Protein AF-A0A8H8IZJ9-F1 (afdb_monomer_lite)

Radius of gyration: 26.34 Å; chains: 1; bounding box: 71×65×74 Å

Structure (mmCIF, N/CA/C/O backbone):
data_AF-A0A8H8IZJ9-F1
#
_entry.id   AF-A0A8H8IZJ9-F1
#
loop_
_atom_site.group_PDB
_atom_site.id
_atom_site.type_symbol
_atom_site.label_atom_id
_atom_site.label_alt_id
_atom_site.label_comp_id
_atom_site.label_asym_id
_atom_site.label_entity_id
_atom_site.label_seq_id
_atom_site.pdbx_PDB_ins_code
_atom_site.Cartn_x
_atom_site.Cartn_y
_atom_site.Cartn_z
_atom_site.occupancy
_atom_site.B_iso_or_equiv
_atom_site.auth_seq_id
_atom_site.auth_comp_id
_atom_site.auth_asym_id
_atom_site.auth_atom_id
_atom_site.pdbx_PDB_model_num
ATOM 1 N N . MET A 1 1 ? 19.527 -8.276 -7.880 1.00 72.50 1 MET A N 1
ATOM 2 C CA . MET A 1 1 ? 18.115 -7.828 -7.942 1.00 72.50 1 MET A CA 1
ATOM 3 C C . MET A 1 1 ? 17.145 -9.011 -7.930 1.00 72.50 1 MET A C 1
ATOM 5 O O . MET A 1 1 ? 16.381 -9.103 -6.981 1.00 72.50 1 MET A O 1
ATOM 9 N N . ALA A 1 2 ? 17.203 -9.940 -8.892 1.00 81.25 2 ALA A N 1
ATOM 10 C CA . ALA A 1 2 ? 16.283 -11.088 -8.961 1.00 81.25 2 ALA A CA 1
ATOM 11 C C . ALA A 1 2 ? 16.236 -11.966 -7.696 1.00 81.25 2 ALA A C 1
ATOM 13 O O . ALA A 1 2 ? 15.151 -12.352 -7.278 1.00 81.25 2 ALA A O 1
ATOM 14 N N . SER A 1 3 ? 17.369 -12.184 -7.013 1.00 83.50 3 SER A N 1
ATOM 15 C CA . SER A 1 3 ? 17.385 -12.894 -5.717 1.00 83.50 3 SER A CA 1
ATOM 16 C C . SER A 1 3 ? 16.482 -12.218 -4.675 1.00 83.50 3 SER A C 1
ATOM 18 O O . SER A 1 3 ? 15.611 -12.865 -4.102 1.00 83.50 3 SER A O 1
ATOM 20 N N . ARG A 1 4 ? 16.591 -10.890 -4.517 1.00 84.56 4 ARG A N 1
ATOM 21 C CA . ARG A 1 4 ? 15.725 -10.111 -3.615 1.00 84.56 4 ARG A CA 1
ATOM 22 C C . ARG A 1 4 ? 14.259 -10.165 -4.042 1.00 84.56 4 ARG A C 1
ATOM 24 O O . ARG A 1 4 ? 13.390 -10.288 -3.190 1.00 84.56 4 ARG A O 1
ATOM 31 N N . ARG A 1 5 ? 13.981 -10.120 -5.353 1.00 87.38 5 ARG A N 1
ATOM 32 C CA . ARG A 1 5 ? 12.608 -10.238 -5.872 1.00 87.38 5 ARG A CA 1
ATOM 33 C C . ARG A 1 5 ? 11.989 -11.581 -5.502 1.00 87.38 5 ARG A C 1
ATOM 35 O O . ARG A 1 5 ? 10.865 -11.618 -5.016 1.00 87.38 5 ARG A O 1
ATOM 42 N N . ARG A 1 6 ? 12.732 -12.667 -5.726 1.00 88.38 6 ARG A N 1
ATOM 43 C CA . ARG A 1 6 ? 12.304 -14.023 -5.388 1.00 88.38 6 ARG A CA 1
ATOM 44 C C . ARG A 1 6 ? 12.086 -14.160 -3.886 1.00 88.38 6 ARG A C 1
ATOM 46 O O . ARG A 1 6 ? 11.007 -14.587 -3.503 1.00 88.38 6 ARG A O 1
ATOM 53 N N . ALA A 1 7 ? 13.055 -13.725 -3.080 1.00 88.56 7 ALA A N 1
ATOM 54 C CA . ALA A 1 7 ? 12.976 -13.767 -1.624 1.00 88.56 7 ALA A CA 1
ATOM 55 C C . ALA A 1 7 ? 11.739 -13.031 -1.086 1.00 88.56 7 ALA A C 1
ATOM 57 O O . ALA A 1 7 ? 11.040 -13.587 -0.249 1.00 88.56 7 ALA A O 1
ATOM 58 N N . ALA A 1 8 ? 11.421 -11.843 -1.616 1.00 88.38 8 ALA A N 1
ATOM 59 C CA . ALA A 1 8 ? 10.222 -11.097 -1.229 1.00 88.38 8 ALA A CA 1
ATOM 60 C C . ALA A 1 8 ? 8.930 -11.888 -1.515 1.00 88.38 8 ALA A C 1
ATOM 62 O O . ALA A 1 8 ? 8.097 -12.052 -0.633 1.00 88.38 8 ALA A O 1
ATOM 63 N N . ARG A 1 9 ? 8.791 -12.474 -2.714 1.00 90.06 9 ARG A N 1
ATOM 64 C CA . ARG A 1 9 ? 7.598 -13.267 -3.090 1.00 90.06 9 ARG A CA 1
ATOM 65 C C . ARG A 1 9 ? 7.456 -14.573 -2.305 1.00 90.06 9 ARG A C 1
ATOM 67 O O . ARG A 1 9 ? 6.352 -15.103 -2.173 1.00 90.06 9 ARG A O 1
ATOM 74 N N . THR A 1 10 ? 8.576 -15.121 -1.836 1.00 89.81 10 THR A N 1
ATOM 75 C CA . THR A 1 10 ? 8.634 -16.359 -1.049 1.00 89.81 10 THR A CA 1
ATOM 76 C C . THR A 1 10 ? 8.783 -16.100 0.444 1.00 89.81 10 THR A C 1
ATOM 78 O O . THR A 1 10 ? 9.078 -17.042 1.177 1.00 89.81 10 THR A O 1
ATOM 81 N N . ALA A 1 11 ? 8.622 -14.856 0.898 1.00 91.12 11 ALA A N 1
ATOM 82 C CA . ALA A 1 11 ? 8.705 -14.544 2.311 1.00 91.12 11 ALA A CA 1
ATOM 83 C C . ALA A 1 11 ? 7.669 -15.365 3.092 1.00 91.12 11 ALA A C 1
ATOM 85 O O . ALA A 1 11 ? 6.596 -15.723 2.581 1.00 91.12 11 ALA A O 1
ATOM 86 N N . GLN A 1 12 ? 8.048 -15.715 4.319 1.00 92.00 12 GLN A N 1
ATOM 87 C CA . GLN A 1 12 ? 7.178 -16.443 5.223 1.00 92.00 12 GLN A CA 1
ATOM 88 C C . GLN A 1 12 ? 5.995 -15.552 5.597 1.00 92.00 12 GLN A C 1
ATOM 90 O O . GLN A 1 12 ? 6.161 -14.374 5.904 1.00 92.00 12 GLN A O 1
ATOM 95 N N . MET A 1 13 ? 4.799 -16.127 5.543 1.00 92.75 13 MET A N 1
ATOM 96 C CA . MET A 1 13 ? 3.574 -15.455 5.957 1.00 92.75 13 MET A CA 1
ATOM 97 C C . MET A 1 13 ? 3.481 -15.517 7.486 1.00 92.75 13 MET A C 1
ATOM 99 O O . MET A 1 13 ? 3.752 -16.566 8.071 1.00 92.75 13 MET A O 1
ATOM 103 N N . GLY A 1 14 ? 3.174 -14.385 8.119 1.00 93.31 14 GLY A N 1
ATOM 104 C CA . GLY A 1 14 ? 2.978 -14.287 9.569 1.00 93.31 14 GLY A CA 1
ATOM 105 C C . GLY A 1 14 ? 1.501 -14.330 9.965 1.00 93.31 14 GLY A C 1
ATOM 106 O O . GLY A 1 14 ? 0.630 -14.405 9.103 1.00 93.31 14 GLY A O 1
ATOM 107 N N . ALA A 1 15 ? 1.213 -14.185 11.261 1.00 94.12 15 ALA A N 1
ATOM 108 C CA . ALA A 1 15 ? -0.150 -14.261 11.804 1.00 94.12 15 ALA A CA 1
ATOM 109 C C . ALA A 1 15 ? -1.147 -13.298 11.127 1.00 94.12 15 ALA A C 1
ATOM 111 O O . ALA A 1 15 ? -2.309 -13.640 10.921 1.00 94.12 15 ALA A O 1
ATOM 112 N N . PHE A 1 16 ? -0.699 -12.109 10.711 1.00 95.12 16 PHE A N 1
ATOM 113 C CA . PHE A 1 16 ? -1.562 -11.160 10.000 1.00 95.12 16 PHE A CA 1
ATOM 114 C C . PHE A 1 16 ? -2.040 -11.680 8.637 1.00 95.12 16 PHE A C 1
ATOM 116 O O . PHE A 1 16 ? -3.175 -11.430 8.240 1.00 95.12 16 PHE A O 1
ATOM 123 N N . ALA A 1 17 ? -1.214 -12.460 7.937 1.00 95.31 17 ALA A N 1
ATOM 124 C CA . ALA A 1 17 ? -1.627 -13.119 6.704 1.00 95.31 17 ALA A CA 1
ATOM 125 C C . ALA A 1 17 ? -2.717 -14.170 6.961 1.00 95.31 17 ALA A C 1
ATOM 127 O O . ALA A 1 17 ? -3.659 -14.269 6.175 1.00 95.31 17 ALA A O 1
ATOM 128 N N . ASP A 1 18 ? -2.623 -14.907 8.069 1.00 94.75 18 ASP A N 1
ATOM 129 C CA . ASP A 1 18 ? -3.635 -15.891 8.465 1.00 94.75 18 ASP A CA 1
ATOM 130 C C . ASP A 1 18 ? -4.970 -15.210 8.806 1.00 94.75 18 ASP A C 1
ATOM 132 O O . ASP A 1 18 ? -6.034 -15.671 8.377 1.00 94.75 18 ASP A O 1
ATOM 136 N N . LEU A 1 19 ? -4.927 -14.056 9.485 1.00 95.25 19 LEU A N 1
ATOM 137 C CA . LEU A 1 19 ? -6.113 -13.227 9.715 1.00 95.25 19 LEU A CA 1
ATOM 138 C C . LEU A 1 19 ? -6.743 -12.765 8.388 1.00 95.25 19 LEU A C 1
ATOM 140 O O . LEU A 1 19 ? -7.952 -12.911 8.198 1.00 95.25 19 LEU A O 1
ATOM 144 N N . LEU A 1 20 ? -5.939 -12.248 7.451 1.00 95.69 20 LEU A N 1
ATOM 145 C CA . LEU A 1 20 ? -6.425 -11.823 6.133 1.00 95.69 20 LEU A CA 1
ATOM 146 C C . LEU A 1 20 ? -7.050 -12.983 5.348 1.00 95.69 20 LEU A C 1
ATOM 148 O O . LEU A 1 20 ? -8.109 -12.809 4.746 1.00 95.69 20 LEU A O 1
ATOM 152 N N . ALA A 1 21 ? -6.446 -14.175 5.387 1.00 95.06 21 ALA A N 1
ATOM 153 C CA . ALA A 1 21 ? -7.022 -15.373 4.780 1.00 95.06 21 ALA A CA 1
ATOM 154 C C . ALA A 1 21 ? -8.397 -15.695 5.384 1.00 95.06 21 ALA A C 1
ATOM 156 O O . ALA A 1 21 ? -9.354 -15.936 4.648 1.00 95.06 21 ALA A O 1
ATOM 157 N N . SER A 1 22 ? -8.517 -15.647 6.715 1.00 94.44 22 SER A N 1
ATOM 158 C CA . SER A 1 22 ? -9.783 -15.871 7.421 1.00 94.44 22 SER A CA 1
ATOM 159 C C . SER A 1 22 ? -10.859 -14.864 6.997 1.00 94.44 22 SER A C 1
ATOM 161 O O . SER A 1 22 ? -11.977 -15.252 6.647 1.00 94.44 22 SER A O 1
ATOM 163 N N . PHE A 1 23 ? -10.521 -13.574 6.937 1.00 94.56 23 PHE A N 1
ATOM 164 C CA . PHE A 1 23 ? -11.439 -12.532 6.472 1.00 94.56 23 PHE A CA 1
ATOM 165 C C . PHE A 1 23 ? -11.840 -12.709 5.006 1.00 94.56 23 PHE A C 1
ATOM 167 O O . PHE A 1 23 ? -13.012 -12.530 4.671 1.00 94.56 23 PHE A O 1
ATOM 174 N N . ALA A 1 24 ? -10.908 -13.105 4.138 1.00 94.25 24 ALA A N 1
ATOM 175 C CA . ALA A 1 24 ? -11.199 -13.374 2.736 1.00 94.25 24 ALA A CA 1
ATOM 176 C C . ALA A 1 24 ? -12.159 -14.560 2.564 1.00 94.25 24 ALA A C 1
ATOM 178 O O . ALA A 1 24 ? -13.118 -14.456 1.802 1.00 94.25 24 ALA A O 1
ATOM 179 N N . VAL A 1 25 ? -11.949 -15.657 3.302 1.00 93.56 25 VAL A N 1
ATOM 180 C CA . VAL A 1 25 ? -12.839 -16.834 3.288 1.00 93.56 25 VAL A CA 1
ATOM 181 C C . VAL A 1 25 ? -14.245 -16.472 3.764 1.00 93.56 25 VAL A C 1
ATOM 183 O O . VAL A 1 25 ? -15.225 -16.937 3.186 1.00 93.56 25 VAL A O 1
ATOM 186 N N . ARG A 1 26 ? -14.354 -15.611 4.782 1.00 92.38 26 ARG A N 1
ATOM 187 C CA . ARG A 1 26 ? -15.639 -15.118 5.304 1.00 92.38 26 ARG A CA 1
ATOM 188 C C . ARG A 1 26 ? -16.293 -14.053 4.410 1.00 92.38 26 ARG A C 1
ATOM 190 O O . ARG A 1 26 ? -17.431 -13.680 4.663 1.00 92.38 26 ARG A O 1
ATOM 197 N N . GLY A 1 27 ? -15.610 -13.574 3.367 1.00 93.25 27 GLY A N 1
ATOM 198 C CA . GLY A 1 27 ? -16.121 -12.524 2.481 1.00 93.25 27 GLY A CA 1
ATOM 199 C C . GLY A 1 27 ? -16.130 -11.127 3.112 1.00 93.25 27 GLY A C 1
ATOM 200 O O . GLY A 1 27 ? -16.797 -10.235 2.599 1.00 93.25 27 GLY A O 1
ATOM 201 N N . ASN A 1 28 ? -15.368 -10.921 4.189 1.00 94.00 28 ASN A N 1
ATOM 202 C CA . ASN A 1 28 ? -15.343 -9.674 4.960 1.00 94.00 28 ASN A CA 1
ATOM 203 C C . ASN A 1 28 ? -14.417 -8.601 4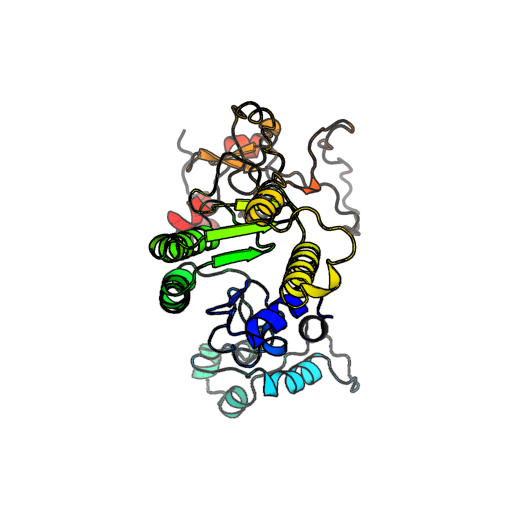.358 1.00 94.00 28 ASN A C 1
ATOM 205 O O . ASN A 1 28 ? -14.277 -7.520 4.922 1.00 94.00 28 ASN A O 1
ATOM 209 N N . ILE A 1 29 ? -13.768 -8.887 3.223 1.00 95.75 29 ILE A N 1
ATOM 210 C CA . ILE A 1 29 ? -12.856 -7.960 2.544 1.00 95.75 29 ILE A CA 1
ATOM 211 C C . ILE A 1 29 ? -13.520 -7.416 1.279 1.00 95.75 29 ILE A C 1
ATOM 213 O O . ILE A 1 29 ? -13.686 -8.114 0.272 1.00 95.75 29 ILE A O 1
ATOM 217 N N . THR A 1 30 ? -13.866 -6.132 1.320 1.00 95.75 30 THR A N 1
ATOM 218 C CA . THR A 1 30 ? -14.430 -5.389 0.183 1.00 95.75 30 THR A CA 1
ATOM 219 C C . THR A 1 30 ? -13.338 -4.854 -0.748 1.00 95.75 30 THR A C 1
ATOM 221 O O . THR A 1 30 ? -13.517 -4.824 -1.969 1.00 95.75 30 THR A O 1
ATOM 224 N N . GLY A 1 31 ? -12.178 -4.498 -0.194 1.00 95.44 31 GLY A N 1
ATOM 225 C CA . GLY A 1 31 ? -10.992 -4.041 -0.913 1.00 95.44 31 GLY A CA 1
ATOM 226 C C . GLY A 1 31 ? -9.746 -4.087 -0.033 1.00 95.44 31 GLY A C 1
ATOM 227 O O . GLY A 1 31 ? -9.847 -4.073 1.191 1.00 95.44 31 GLY A O 1
ATOM 228 N N . TYR A 1 32 ? -8.575 -4.151 -0.661 1.00 95.69 32 TYR A N 1
ATOM 229 C CA . TYR A 1 32 ? -7.290 -4.196 0.032 1.00 95.69 32 TYR A CA 1
ATOM 230 C C . TYR A 1 32 ? -6.301 -3.252 -0.649 1.00 95.69 32 TYR A C 1
ATOM 232 O O . TYR A 1 32 ? -6.001 -3.409 -1.831 1.00 95.69 32 TYR A O 1
ATOM 240 N N . LEU A 1 33 ? -5.803 -2.266 0.092 1.00 93.94 33 LEU A N 1
ATOM 241 C CA . LEU A 1 33 ? -4.825 -1.291 -0.384 1.00 93.94 33 LEU A CA 1
ATOM 242 C C . LEU A 1 33 ? -3.492 -1.546 0.316 1.00 93.94 33 LEU A C 1
ATOM 244 O O . LEU A 1 33 ? -3.439 -1.560 1.542 1.00 93.94 33 LEU A O 1
ATOM 248 N N . THR A 1 34 ? -2.416 -1.726 -0.446 1.00 92.81 34 THR A N 1
ATOM 249 C CA . THR A 1 34 ? -1.092 -2.025 0.108 1.00 92.81 34 THR A CA 1
ATOM 250 C C . THR A 1 34 ? 0.005 -1.192 -0.532 1.00 92.81 34 THR A C 1
ATOM 252 O O . THR A 1 34 ? 0.006 -0.939 -1.737 1.00 92.81 34 THR A O 1
ATOM 255 N N . SER A 1 35 ? 0.957 -0.755 0.287 1.00 90.38 35 SER A N 1
ATOM 256 C CA . SER A 1 35 ? 2.230 -0.175 -0.150 1.00 90.38 35 SER A CA 1
ATOM 257 C C . SER A 1 35 ? 3.314 -1.241 -0.343 1.00 90.38 35 SER A C 1
ATOM 259 O O . SER A 1 35 ? 4.359 -0.948 -0.932 1.00 90.38 35 SER A O 1
ATOM 261 N N . SER A 1 36 ? 3.071 -2.478 0.099 1.00 91.50 36 SER A N 1
ATOM 262 C CA . SER A 1 36 ? 3.964 -3.605 -0.139 1.00 91.50 36 SER A CA 1
ATOM 263 C C . SER A 1 36 ? 4.004 -3.955 -1.619 1.00 91.50 36 SER A C 1
ATOM 265 O O . SER A 1 36 ? 3.021 -3.851 -2.351 1.00 91.50 36 SER A O 1
ATOM 267 N N . ILE A 1 37 ? 5.183 -4.381 -2.056 1.00 93.25 37 ILE A N 1
ATOM 268 C CA . ILE A 1 37 ? 5.445 -4.761 -3.447 1.00 93.25 37 ILE A CA 1
ATOM 269 C C . ILE A 1 37 ? 5.620 -6.269 -3.601 1.00 93.25 37 ILE A C 1
ATOM 271 O O . ILE A 1 37 ? 5.729 -6.749 -4.723 1.00 93.25 37 ILE A O 1
ATOM 275 N N . ASP A 1 38 ? 5.716 -7.012 -2.497 1.00 93.31 38 ASP A N 1
ATOM 276 C CA . ASP A 1 38 ? 6.082 -8.431 -2.472 1.00 93.31 38 ASP A CA 1
ATOM 277 C C . ASP A 1 38 ? 5.048 -9.352 -3.141 1.00 93.31 38 ASP A C 1
ATOM 279 O O . ASP A 1 38 ? 5.424 -10.415 -3.642 1.00 93.31 38 ASP A O 1
ATOM 283 N N . GLY A 1 39 ? 3.788 -8.927 -3.240 1.00 92.81 39 GLY A N 1
ATOM 284 C CA . GLY A 1 39 ? 2.725 -9.678 -3.893 1.00 92.81 39 GLY A CA 1
ATOM 285 C C . GLY A 1 39 ? 2.150 -10.809 -3.036 1.00 92.81 39 GLY A C 1
ATOM 286 O O . GLY A 1 39 ? 1.483 -11.691 -3.594 1.00 92.81 39 GLY A O 1
ATOM 287 N N . LEU A 1 40 ? 2.438 -10.849 -1.730 1.00 94.25 40 LEU A N 1
ATOM 288 C CA . LEU A 1 40 ? 2.035 -11.942 -0.838 1.00 94.25 40 LEU A CA 1
ATOM 289 C C . LEU A 1 40 ? 0.517 -12.028 -0.670 1.00 94.25 40 LEU A C 1
ATOM 291 O O . LEU A 1 40 ? -0.035 -13.126 -0.639 1.00 94.25 40 LEU A O 1
ATOM 295 N N . GLU A 1 41 ? -0.171 -10.893 -0.657 1.00 94.00 41 GLU A N 1
ATOM 296 C CA . GLU A 1 41 ? -1.628 -10.790 -0.553 1.00 94.00 41 GLU A CA 1
ATOM 297 C C . GLU A 1 41 ? -2.368 -11.596 -1.631 1.00 94.00 41 GLU A C 1
ATOM 299 O O . GLU A 1 41 ? -3.403 -12.194 -1.364 1.00 94.00 41 GLU A O 1
ATOM 304 N N . SER A 1 42 ? -1.783 -11.733 -2.818 1.00 93.06 42 SER A N 1
ATOM 305 C CA . SER A 1 42 ? -2.320 -12.541 -3.924 1.00 93.06 42 SER A CA 1
ATOM 306 C C . SER A 1 42 ? -2.270 -14.047 -3.670 1.00 93.06 42 SER A C 1
ATOM 308 O O . SER A 1 42 ? -3.014 -14.809 -4.282 1.00 93.06 42 SER A O 1
ATOM 310 N N . ARG A 1 43 ? -1.335 -14.498 -2.825 1.00 92.19 43 ARG A N 1
ATOM 311 C CA . ARG A 1 43 ? -1.232 -15.903 -2.402 1.00 92.19 43 ARG A CA 1
ATOM 312 C C . ARG A 1 43 ? -2.252 -16.201 -1.309 1.00 92.19 43 ARG A C 1
ATOM 314 O O . ARG A 1 43 ? -2.805 -17.293 -1.283 1.00 92.19 43 ARG A O 1
ATOM 321 N N . ILE A 1 44 ? -2.473 -15.226 -0.429 1.00 93.44 44 ILE A N 1
ATOM 322 C CA . ILE A 1 44 ? -3.391 -15.307 0.711 1.00 93.44 44 ILE A CA 1
ATOM 323 C C . ILE A 1 44 ? -4.844 -15.225 0.225 1.00 93.44 44 ILE A C 1
ATOM 325 O O . ILE A 1 44 ? -5.702 -15.982 0.668 1.00 93.44 44 ILE A O 1
ATOM 329 N N . MET A 1 45 ? -5.116 -14.320 -0.717 1.00 94.38 45 MET A N 1
ATOM 330 C CA . MET A 1 45 ? -6.460 -13.952 -1.159 1.00 94.38 45 MET A CA 1
ATOM 331 C C . MET A 1 45 ? -6.573 -13.973 -2.694 1.00 94.38 45 MET A C 1
ATOM 333 O O . MET A 1 45 ? -6.907 -12.954 -3.302 1.00 94.38 45 MET A O 1
ATOM 337 N N . PRO A 1 46 ? -6.325 -15.119 -3.360 1.00 92.50 46 PRO A N 1
ATOM 338 C CA . PRO A 1 46 ? -6.283 -15.188 -4.826 1.00 92.50 46 PRO A CA 1
ATOM 339 C C . PRO A 1 46 ? -7.606 -14.778 -5.489 1.00 92.50 46 PRO A C 1
ATOM 341 O O . PRO A 1 46 ? -7.609 -14.215 -6.580 1.00 92.50 46 PRO A O 1
ATOM 344 N N . ASN A 1 47 ? -8.731 -15.000 -4.805 1.00 92.56 47 ASN A N 1
ATOM 345 C CA . ASN A 1 47 ? -10.067 -14.645 -5.291 1.00 92.56 47 ASN A CA 1
ATOM 346 C C . ASN A 1 47 ? -10.372 -13.138 -5.218 1.00 92.56 47 ASN A C 1
ATOM 348 O O . ASN A 1 47 ? -11.441 -12.724 -5.655 1.00 92.56 47 ASN A O 1
ATOM 352 N N . LEU A 1 48 ? -9.474 -12.338 -4.635 1.00 92.88 48 LEU A N 1
ATOM 353 C CA . LEU A 1 48 ? -9.632 -10.894 -4.459 1.00 92.88 48 LEU A CA 1
ATOM 354 C C . LEU A 1 48 ? -8.590 -10.099 -5.257 1.00 92.88 48 LEU A C 1
ATOM 356 O O . LEU A 1 48 ? -8.400 -8.918 -4.990 1.00 92.88 48 LEU A O 1
ATOM 360 N N . GLU A 1 49 ? -7.908 -10.711 -6.230 1.00 92.50 49 GLU A N 1
ATOM 361 C CA . GLU A 1 49 ? -6.852 -10.045 -7.011 1.00 92.50 49 GLU A CA 1
ATOM 362 C C . GLU A 1 49 ? -7.343 -8.767 -7.716 1.00 92.50 49 GLU A C 1
ATOM 364 O O . GLU A 1 49 ? -6.606 -7.789 -7.802 1.00 92.50 49 GLU A O 1
ATOM 369 N N . ASP A 1 50 ? -8.604 -8.729 -8.152 1.00 92.56 50 ASP A N 1
ATOM 370 C CA . ASP A 1 50 ? -9.263 -7.554 -8.743 1.00 92.56 50 ASP A CA 1
ATOM 371 C C . ASP A 1 50 ? -9.623 -6.460 -7.717 1.00 92.56 50 ASP A C 1
ATOM 373 O O . ASP A 1 50 ? -10.025 -5.350 -8.084 1.00 92.56 50 ASP A O 1
ATOM 377 N N . ARG A 1 51 ? -9.494 -6.771 -6.425 1.00 93.69 51 ARG A N 1
ATOM 378 C CA . ARG A 1 51 ? -9.772 -5.889 -5.282 1.00 93.69 51 ARG A CA 1
ATOM 379 C C . ARG A 1 51 ? -8.511 -5.512 -4.506 1.00 93.69 51 ARG A C 1
ATOM 381 O O . ARG A 1 51 ? -8.620 -4.797 -3.510 1.00 93.69 51 ARG A O 1
ATOM 388 N N . ILE A 1 52 ? -7.348 -5.986 -4.948 1.00 94.25 52 ILE A N 1
ATOM 389 C CA . ILE A 1 52 ? -6.049 -5.673 -4.363 1.00 94.25 52 ILE A CA 1
ATOM 390 C C . ILE A 1 52 ? -5.395 -4.541 -5.159 1.00 94.25 52 ILE A C 1
ATOM 392 O O . ILE A 1 52 ? -5.118 -4.657 -6.353 1.00 94.25 52 ILE A O 1
ATOM 396 N N . PHE A 1 53 ? -5.092 -3.452 -4.465 1.00 92.44 53 PHE A N 1
ATOM 397 C CA . PHE A 1 53 ? -4.493 -2.247 -5.016 1.00 92.44 53 PHE A CA 1
ATOM 398 C C . PHE A 1 53 ? -3.092 -2.064 -4.448 1.00 92.44 53 PHE A C 1
ATOM 400 O O . PHE A 1 53 ? -2.915 -1.836 -3.254 1.00 92.44 53 PHE A O 1
ATOM 407 N N . ARG A 1 54 ? -2.087 -2.173 -5.319 1.00 91.44 54 ARG A N 1
ATOM 408 C CA . ARG A 1 54 ? -0.669 -2.094 -4.951 1.00 91.44 54 ARG A CA 1
ATOM 409 C C . ARG A 1 54 ? -0.124 -0.731 -5.327 1.00 91.44 54 ARG A C 1
ATOM 411 O O . ARG A 1 54 ? 0.118 -0.455 -6.501 1.00 91.44 54 ARG A O 1
ATOM 418 N N . LEU A 1 55 ? 0.053 0.115 -4.323 1.00 87.75 55 LEU A N 1
ATOM 419 C CA . LEU A 1 55 ? 0.439 1.510 -4.485 1.00 87.75 55 LEU A CA 1
ATOM 420 C C . LEU A 1 55 ? 1.810 1.624 -5.149 1.00 87.75 55 LEU A C 1
ATOM 422 O O . LEU A 1 55 ? 1.947 2.274 -6.177 1.00 87.75 55 LEU A O 1
ATOM 426 N N . ASN A 1 56 ? 2.804 0.917 -4.615 1.00 88.88 56 ASN A N 1
ATOM 427 C CA . ASN A 1 56 ? 4.186 0.984 -5.094 1.00 88.88 56 ASN A CA 1
ATOM 428 C C . ASN A 1 56 ? 4.458 0.035 -6.275 1.00 88.88 56 ASN A C 1
ATOM 430 O O . ASN A 1 56 ? 5.610 -0.240 -6.614 1.00 88.88 56 ASN A O 1
ATOM 434 N N . GLY A 1 57 ? 3.403 -0.466 -6.921 1.00 90.88 57 GLY A N 1
ATOM 435 C CA . GLY A 1 57 ? 3.487 -1.425 -8.014 1.00 90.88 57 GLY A CA 1
ATOM 436 C C . GLY A 1 57 ? 3.606 -2.880 -7.556 1.00 90.88 57 GLY A C 1
ATOM 437 O O . GLY A 1 57 ? 3.405 -3.216 -6.395 1.00 90.88 57 GLY A O 1
ATOM 438 N N . ASP A 1 58 ? 3.901 -3.768 -8.501 1.00 92.25 58 ASP A N 1
ATOM 439 C CA . ASP A 1 58 ? 3.832 -5.217 -8.314 1.00 92.25 58 ASP A CA 1
ATOM 440 C C . ASP A 1 58 ? 5.163 -5.872 -8.687 1.00 92.25 58 ASP A C 1
ATOM 442 O O . ASP A 1 58 ? 5.535 -5.979 -9.861 1.00 92.25 58 ASP A O 1
ATOM 446 N N . ASN A 1 59 ? 5.894 -6.358 -7.683 1.00 92.44 59 ASN A N 1
ATOM 447 C CA . ASN A 1 59 ? 7.177 -7.010 -7.909 1.00 92.44 59 ASN A CA 1
ATOM 448 C C . ASN A 1 59 ? 7.043 -8.359 -8.634 1.00 92.44 59 ASN A C 1
ATOM 450 O O . ASN A 1 59 ? 8.041 -8.901 -9.107 1.00 92.44 59 ASN A O 1
ATOM 454 N N . ARG A 1 60 ? 5.840 -8.918 -8.775 1.00 92.56 60 ARG A N 1
ATOM 455 C CA . ARG A 1 60 ? 5.619 -10.114 -9.592 1.00 92.56 60 ARG A CA 1
ATOM 456 C C . ARG A 1 60 ? 5.640 -9.788 -11.082 1.00 92.56 60 ARG A C 1
ATOM 458 O O . ARG A 1 60 ? 5.951 -10.665 -11.872 1.00 92.56 60 ARG A O 1
ATOM 465 N N . LYS A 1 61 ? 5.397 -8.539 -11.480 1.00 93.88 61 LYS A N 1
ATOM 466 C CA . LYS A 1 61 ? 5.400 -8.118 -12.888 1.00 93.88 61 LYS A CA 1
ATOM 467 C C . LYS A 1 61 ? 6.755 -7.555 -13.317 1.00 93.88 61 LYS A C 1
ATOM 469 O O . LYS A 1 61 ? 7.550 -7.074 -12.497 1.00 93.88 61 LYS A O 1
ATOM 474 N N . LEU A 1 62 ? 7.021 -7.605 -14.621 1.00 92.50 62 LEU A N 1
ATOM 475 C CA . LEU A 1 62 ? 8.149 -6.913 -15.251 1.00 92.50 62 LEU A CA 1
ATOM 476 C C . LEU A 1 62 ? 7.641 -5.988 -16.354 1.00 92.50 62 LEU A C 1
ATOM 478 O O . LEU A 1 62 ? 6.871 -6.407 -17.204 1.00 92.50 62 LEU A O 1
ATOM 482 N N . LEU A 1 63 ? 8.114 -4.748 -16.395 1.00 91.56 63 LEU A N 1
ATOM 483 C CA . LEU A 1 63 ? 7.794 -3.787 -17.445 1.00 91.56 63 LEU A CA 1
ATOM 484 C C . LEU A 1 63 ? 8.907 -3.725 -18.484 1.00 91.56 63 LEU A C 1
ATOM 486 O O . LEU A 1 63 ? 10.094 -3.747 -18.155 1.00 91.56 63 LEU A O 1
ATOM 490 N N . CYS A 1 64 ? 8.513 -3.564 -19.743 1.00 90.25 64 CYS A N 1
ATOM 491 C CA . CYS A 1 64 ? 9.404 -3.129 -20.810 1.00 90.25 64 CYS A CA 1
ATOM 492 C C . CYS A 1 64 ? 9.315 -1.603 -20.941 1.00 90.25 64 CYS A C 1
ATOM 494 O O . CYS A 1 64 ? 8.230 -1.035 -20.869 1.00 90.25 64 CYS A O 1
ATOM 496 N N . GLY A 1 65 ? 10.440 -0.925 -21.177 1.00 84.00 65 GLY A N 1
ATOM 497 C CA . GLY A 1 65 ? 10.468 0.525 -21.407 1.00 84.00 65 GLY A CA 1
ATOM 498 C C . GLY A 1 65 ? 9.899 0.969 -22.761 1.00 84.00 65 GLY A C 1
ATOM 499 O O . GLY A 1 65 ? 9.905 2.160 -23.063 1.00 84.00 65 GLY A O 1
ATOM 500 N N . ARG A 1 66 ? 9.424 0.043 -23.604 1.00 84.88 66 ARG A N 1
ATOM 501 C CA . ARG A 1 66 ? 8.788 0.367 -24.883 1.00 84.88 66 ARG A CA 1
ATOM 502 C C . ARG A 1 66 ? 7.322 0.740 -24.672 1.00 84.88 66 ARG A C 1
ATOM 504 O O . ARG A 1 66 ? 6.552 -0.041 -24.118 1.00 84.88 66 ARG A O 1
ATOM 511 N N . ASN A 1 67 ? 6.924 1.889 -25.214 1.00 78.75 67 ASN A N 1
ATOM 512 C CA . ASN A 1 67 ? 5.537 2.354 -25.179 1.00 78.75 67 ASN A CA 1
ATOM 513 C C . ASN A 1 67 ? 4.568 1.268 -25.675 1.00 78.75 67 ASN A C 1
ATOM 515 O O . ASN A 1 67 ? 4.797 0.669 -26.730 1.00 78.75 67 ASN A O 1
ATOM 519 N N . ARG A 1 68 ? 3.468 1.073 -24.935 1.00 85.56 68 ARG A N 1
ATOM 520 C CA . ARG A 1 68 ? 2.398 0.086 -25.192 1.00 85.56 68 ARG A CA 1
ATOM 521 C C . ARG A 1 68 ? 2.791 -1.388 -25.034 1.00 85.56 68 ARG A C 1
ATOM 523 O O . ARG A 1 68 ? 1.974 -2.254 -25.332 1.00 85.56 68 ARG A O 1
ATOM 530 N N . CYS A 1 69 ? 4.009 -1.702 -24.595 1.00 89.00 69 CYS A N 1
ATOM 531 C CA . CYS A 1 69 ? 4.309 -3.063 -24.169 1.00 89.00 69 CYS A CA 1
ATOM 532 C C . CYS A 1 69 ? 3.637 -3.322 -22.818 1.00 89.00 69 CYS A C 1
ATOM 534 O O . CYS A 1 69 ? 3.823 -2.542 -21.889 1.00 89.00 69 CYS A O 1
ATOM 536 N N . LEU A 1 70 ? 2.886 -4.421 -22.717 1.00 89.94 70 LEU A N 1
ATOM 537 C CA . LEU A 1 70 ? 2.228 -4.825 -21.470 1.00 89.94 70 LEU A CA 1
ATOM 538 C C . LEU A 1 70 ? 3.225 -5.348 -20.424 1.00 89.94 70 LEU A C 1
ATOM 540 O O . LEU A 1 70 ? 2.924 -5.362 -19.237 1.00 89.94 70 LEU A O 1
ATOM 544 N N . GLY A 1 71 ? 4.436 -5.714 -20.852 1.00 91.56 71 GLY A N 1
ATOM 545 C CA . GLY A 1 71 ? 5.437 -6.318 -19.984 1.00 91.56 71 GLY A CA 1
ATOM 546 C C . GLY A 1 71 ? 5.252 -7.828 -19.864 1.00 91.56 71 GLY A C 1
ATOM 547 O O . GLY A 1 71 ? 4.767 -8.470 -20.791 1.00 91.56 71 GLY A O 1
ATOM 548 N N . ILE A 1 72 ? 5.709 -8.381 -18.745 1.00 93.62 72 ILE A N 1
ATOM 549 C CA . ILE A 1 72 ? 5.599 -9.790 -18.377 1.00 93.62 72 ILE A CA 1
ATOM 550 C C . ILE A 1 72 ? 4.708 -9.881 -17.140 1.00 93.62 72 ILE A C 1
ATOM 552 O O . ILE A 1 72 ? 4.981 -9.237 -16.119 1.00 93.62 72 ILE A O 1
ATOM 556 N N . GLU A 1 73 ? 3.662 -10.691 -17.246 1.00 93.81 73 GLU A N 1
ATOM 557 C CA . GLU A 1 73 ? 2.706 -10.945 -16.171 1.00 93.81 73 GLU A CA 1
ATOM 558 C C . GLU A 1 73 ? 3.294 -11.874 -15.086 1.00 93.81 73 GLU A C 1
ATOM 560 O O . GLU A 1 73 ? 4.306 -12.547 -15.317 1.00 93.81 73 GLU A O 1
ATOM 565 N N . PRO A 1 74 ? 2.679 -11.945 -13.886 1.00 91.12 74 PRO A N 1
ATOM 566 C CA . PRO A 1 74 ? 3.213 -12.696 -12.750 1.00 91.12 74 PRO A CA 1
ATOM 567 C C . PRO A 1 74 ? 3.569 -14.155 -13.057 1.00 91.12 74 PRO A C 1
ATOM 569 O O . PRO A 1 74 ? 4.611 -14.623 -12.595 1.00 91.12 74 PRO A O 1
ATOM 572 N N . GLY A 1 75 ? 2.746 -14.848 -13.855 1.00 88.31 75 GLY A N 1
ATOM 573 C CA . GLY A 1 75 ? 2.927 -16.266 -14.188 1.00 88.31 75 GLY A CA 1
ATOM 574 C C . GLY A 1 75 ? 4.232 -16.570 -14.929 1.00 88.31 75 GLY A C 1
ATOM 575 O O . GLY A 1 75 ? 4.881 -17.570 -14.636 1.00 88.31 75 GLY A O 1
ATOM 576 N N . ASP A 1 76 ? 4.670 -15.664 -15.805 1.00 88.88 76 ASP A N 1
ATOM 577 C CA . ASP A 1 76 ? 5.866 -15.856 -16.635 1.00 88.88 76 ASP A CA 1
ATOM 578 C C . ASP A 1 76 ? 7.128 -15.249 -16.006 1.00 88.88 76 ASP A C 1
ATOM 580 O O . ASP A 1 76 ? 8.251 -15.560 -16.406 1.00 88.88 76 ASP A O 1
ATOM 584 N N . SER A 1 77 ? 6.970 -14.390 -14.994 1.00 86.81 77 SER A N 1
ATOM 585 C CA . SER A 1 77 ? 8.070 -13.642 -14.373 1.00 86.81 77 SER A CA 1
ATOM 586 C C . SER A 1 77 ? 9.181 -14.526 -13.792 1.00 86.81 77 SER A C 1
ATOM 588 O O . SER A 1 77 ? 10.351 -14.148 -13.849 1.00 86.81 77 SER A O 1
ATOM 590 N N . THR A 1 78 ? 8.841 -15.723 -13.302 1.00 84.75 78 THR A N 1
ATOM 591 C CA . THR A 1 78 ? 9.789 -16.670 -12.695 1.00 84.75 78 THR A CA 1
ATOM 592 C C . THR A 1 78 ? 10.893 -17.086 -13.668 1.00 84.75 78 THR A C 1
ATOM 594 O O . THR A 1 78 ? 12.060 -17.112 -13.280 1.00 84.75 78 THR A O 1
ATOM 597 N N . LEU A 1 79 ? 10.557 -17.313 -14.945 1.00 85.69 79 LEU A N 1
ATOM 598 C CA . LEU A 1 79 ? 11.527 -17.664 -15.993 1.00 85.69 79 LEU A CA 1
ATOM 599 C C . LEU A 1 79 ? 12.557 -16.545 -16.206 1.00 85.69 79 LEU A C 1
ATOM 601 O O . LEU A 1 79 ? 13.746 -16.783 -16.416 1.00 85.69 79 LEU A O 1
ATOM 605 N N . TYR A 1 80 ? 12.102 -15.296 -16.120 1.00 85.81 80 TYR A N 1
ATOM 606 C CA . TYR A 1 80 ? 12.964 -14.127 -16.256 1.00 85.81 80 TYR A CA 1
ATOM 607 C C . TYR A 1 80 ? 13.814 -13.886 -15.008 1.00 85.81 80 TYR A C 1
ATOM 609 O O . TYR A 1 80 ? 14.945 -13.417 -15.132 1.00 85.81 80 TYR A O 1
ATOM 617 N N . ASP A 1 81 ? 13.317 -14.225 -13.818 1.00 85.00 81 ASP A N 1
ATOM 618 C CA . ASP A 1 81 ? 14.121 -14.161 -12.599 1.00 85.00 81 ASP A CA 1
ATOM 619 C C . ASP A 1 81 ? 15.251 -15.199 -12.615 1.00 85.00 81 ASP A C 1
ATOM 621 O O . ASP A 1 81 ? 16.358 -14.878 -12.191 1.00 85.00 81 ASP A O 1
ATOM 625 N N . GLU A 1 82 ? 15.030 -16.396 -13.167 1.00 83.88 82 GLU A N 1
ATOM 626 C CA . GLU A 1 82 ? 16.095 -17.385 -13.397 1.00 83.88 82 GLU A CA 1
ATOM 627 C C . GLU A 1 82 ? 17.151 -16.866 -14.380 1.00 83.88 82 GLU A C 1
ATOM 629 O O . GLU A 1 82 ? 18.351 -16.928 -14.098 1.00 83.88 82 GLU A O 1
ATOM 634 N N . ALA A 1 83 ? 16.719 -16.261 -15.490 1.00 82.69 83 ALA A N 1
ATOM 635 C CA . ALA A 1 83 ? 17.626 -15.632 -16.448 1.00 82.69 83 ALA A CA 1
ATOM 636 C C . ALA A 1 83 ? 18.432 -14.473 -15.825 1.00 82.69 83 ALA A C 1
ATOM 638 O O . ALA A 1 83 ? 19.613 -14.314 -16.124 1.00 82.69 83 ALA A O 1
ATOM 639 N N . LEU A 1 84 ? 17.818 -13.680 -14.939 1.00 78.62 84 LEU A N 1
ATOM 640 C CA . LEU A 1 84 ? 18.477 -12.592 -14.204 1.00 78.62 84 LEU A CA 1
ATOM 641 C C . LEU A 1 84 ? 19.422 -13.092 -13.103 1.00 78.62 84 LEU A C 1
ATOM 643 O O . LEU A 1 84 ? 20.352 -12.376 -12.732 1.00 78.62 84 LEU A O 1
ATOM 647 N N . LEU A 1 85 ? 19.156 -14.270 -12.532 1.00 80.00 85 LEU A N 1
ATOM 648 C CA . LEU A 1 85 ? 20.027 -14.907 -11.544 1.00 80.00 85 LEU A CA 1
ATOM 649 C C . LEU A 1 85 ? 21.267 -15.527 -12.188 1.00 80.00 85 LEU A C 1
ATOM 651 O O . LEU A 1 85 ? 22.275 -15.649 -11.501 1.00 80.00 85 LEU A O 1
ATOM 655 N N . GLY A 1 86 ? 21.203 -15.844 -13.484 1.00 66.50 86 GLY A N 1
ATOM 656 C CA . GLY A 1 86 ? 22.310 -16.391 -14.252 1.00 66.50 86 GLY A CA 1
ATOM 657 C C . GLY A 1 86 ? 22.676 -17.794 -13.778 1.00 66.50 86 GLY A C 1
ATOM 658 O O . GLY A 1 86 ? 23.389 -17.969 -12.793 1.00 66.50 86 GLY A O 1
ATOM 659 N N . ALA A 1 87 ? 22.256 -18.819 -14.521 1.00 52.91 87 ALA A N 1
ATOM 660 C CA . ALA A 1 87 ? 22.978 -20.084 -14.461 1.00 52.91 87 ALA A CA 1
ATOM 661 C C . ALA A 1 87 ? 24.461 -19.800 -14.795 1.00 52.91 87 ALA A C 1
ATOM 663 O O . ALA A 1 87 ? 24.734 -19.047 -15.736 1.00 52.91 87 ALA A O 1
ATOM 664 N N . PRO A 1 88 ? 25.424 -20.343 -14.031 1.00 48.03 88 PRO A N 1
ATOM 665 C CA . PRO A 1 88 ? 26.840 -20.056 -14.201 1.00 48.03 88 PRO A CA 1
ATOM 666 C C . PRO A 1 88 ? 27.373 -20.775 -15.444 1.00 48.03 88 PRO A C 1
ATOM 668 O O . PRO A 1 88 ? 28.056 -21.788 -15.351 1.00 48.03 88 PRO A O 1
ATOM 671 N N . THR A 1 89 ? 27.078 -20.266 -16.634 1.00 43.62 89 THR A N 1
ATOM 672 C CA . THR A 1 89 ? 27.797 -20.649 -17.851 1.00 43.62 89 THR A CA 1
ATOM 673 C C . THR A 1 89 ? 28.882 -19.616 -18.101 1.00 43.62 89 THR A C 1
ATOM 675 O O . THR A 1 89 ? 28.642 -18.575 -18.705 1.00 43.62 89 THR A O 1
ATOM 678 N N . THR A 1 90 ? 30.053 -19.898 -17.521 1.00 42.59 90 THR A N 1
ATOM 679 C CA . THR A 1 90 ? 31.372 -19.694 -18.141 1.00 42.59 90 THR A CA 1
ATOM 680 C C . THR A 1 90 ? 31.449 -18.539 -19.139 1.00 42.59 90 THR A C 1
ATOM 682 O O . THR A 1 90 ? 31.371 -18.749 -20.340 1.00 42.59 90 THR A O 1
ATOM 685 N N . VAL A 1 91 ? 31.604 -17.321 -18.623 1.00 44.22 91 VAL A N 1
ATOM 686 C CA . VAL A 1 91 ? 32.515 -16.254 -19.082 1.00 44.22 91 VAL A CA 1
ATOM 687 C C . VAL A 1 91 ? 32.125 -15.017 -18.274 1.00 44.22 91 VAL A C 1
ATOM 689 O O . VAL A 1 91 ? 31.136 -14.342 -18.556 1.00 44.22 91 VAL A O 1
ATOM 692 N N . GLN A 1 92 ? 32.903 -14.742 -17.225 1.00 43.47 92 GLN A N 1
ATOM 693 C CA . GLN A 1 92 ? 32.874 -13.472 -16.505 1.00 43.47 92 GLN A CA 1
ATOM 694 C C . GLN A 1 92 ? 33.312 -12.366 -17.469 1.00 43.47 92 GLN A C 1
ATOM 696 O O . GLN A 1 92 ? 34.488 -12.042 -17.591 1.00 43.47 92 GLN A O 1
ATOM 701 N N . THR A 1 93 ? 32.351 -11.793 -18.180 1.00 45.41 93 THR A N 1
ATOM 702 C CA . THR A 1 93 ? 32.478 -10.427 -18.675 1.00 45.41 93 THR A CA 1
ATOM 703 C C . THR A 1 93 ? 31.727 -9.551 -17.690 1.00 45.41 93 THR A C 1
ATOM 705 O O . THR A 1 93 ? 30.614 -9.861 -17.279 1.00 45.41 93 THR A O 1
ATOM 708 N N . THR A 1 94 ? 32.371 -8.475 -17.267 1.00 50.84 94 THR A N 1
ATOM 709 C CA . THR A 1 94 ? 31.974 -7.498 -16.242 1.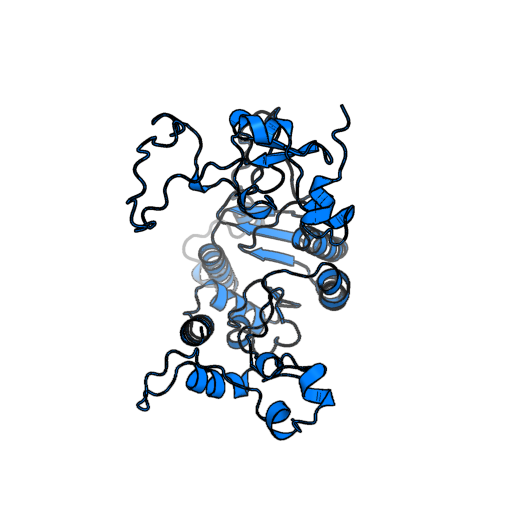00 50.84 94 THR A CA 1
ATOM 710 C C . THR A 1 94 ? 30.693 -6.705 -16.567 1.00 50.84 94 THR A C 1
ATOM 712 O O . THR A 1 94 ? 30.462 -5.627 -16.026 1.00 50.84 94 THR A O 1
ATOM 715 N N . GLY A 1 95 ? 29.835 -7.214 -17.454 1.00 55.44 95 GLY A N 1
ATOM 716 C CA . GLY A 1 95 ? 28.570 -6.601 -17.832 1.00 55.44 95 GLY A CA 1
ATOM 717 C C . GLY A 1 95 ? 27.430 -7.068 -16.934 1.00 55.44 95 GLY A C 1
ATOM 718 O O . GLY A 1 95 ? 27.170 -8.262 -16.814 1.00 55.44 95 GLY A O 1
ATOM 719 N N . HIS A 1 96 ? 26.705 -6.123 -16.338 1.00 61.59 96 HIS A N 1
ATOM 720 C CA . HIS A 1 96 ? 25.423 -6.390 -15.690 1.00 61.59 96 HIS A CA 1
ATOM 721 C C . HIS A 1 96 ? 24.512 -7.221 -16.616 1.00 61.59 96 HIS A C 1
ATOM 723 O O . HIS A 1 96 ? 24.146 -6.752 -17.699 1.00 61.59 96 HIS A O 1
ATOM 729 N N . LEU A 1 97 ? 24.128 -8.434 -16.189 1.00 71.31 97 LEU A N 1
ATOM 730 C CA . LEU A 1 97 ? 23.196 -9.287 -16.933 1.00 71.31 97 LEU A CA 1
ATOM 731 C C . LEU A 1 97 ? 21.856 -8.552 -17.079 1.00 71.31 97 LEU A C 1
ATOM 733 O O . LEU A 1 97 ? 21.094 -8.400 -16.125 1.00 71.31 97 LEU A O 1
ATOM 737 N N . SER A 1 98 ? 21.594 -8.051 -18.283 1.00 81.25 98 SER A N 1
ATOM 738 C CA . SER A 1 98 ? 20.346 -7.379 -18.631 1.00 81.25 98 SER A CA 1
ATOM 739 C C . SER A 1 98 ? 19.449 -8.364 -19.362 1.00 81.25 98 SER A C 1
ATOM 741 O O . SER A 1 98 ? 19.848 -8.937 -20.377 1.00 81.25 98 SER A O 1
ATOM 743 N N . VAL A 1 99 ? 18.229 -8.550 -18.866 1.00 86.44 99 VAL A N 1
ATOM 744 C CA . VAL A 1 99 ? 17.238 -9.407 -19.519 1.00 86.44 99 VAL A CA 1
ATOM 745 C C . VAL A 1 99 ? 16.300 -8.539 -20.344 1.00 86.44 99 VAL A C 1
ATOM 747 O O . VAL A 1 99 ? 15.796 -7.521 -19.879 1.00 86.44 99 VAL A O 1
ATOM 750 N N . TYR A 1 100 ? 16.109 -8.915 -21.605 1.00 88.94 100 TYR A N 1
ATOM 751 C CA . TYR A 1 100 ? 15.368 -8.123 -22.582 1.00 88.94 100 TYR A CA 1
ATOM 752 C C . TYR A 1 100 ? 13.980 -8.710 -22.820 1.00 88.94 100 TYR A C 1
ATOM 754 O O . TYR A 1 100 ? 13.808 -9.927 -22.848 1.00 88.94 100 TYR A O 1
ATOM 762 N N . CYS A 1 101 ? 13.006 -7.842 -23.080 1.00 90.44 101 CYS A N 1
ATOM 763 C CA . CYS A 1 101 ? 11.675 -8.245 -23.511 1.00 90.44 101 CYS A CA 1
ATOM 764 C C . CYS A 1 101 ? 11.771 -8.942 -24.873 1.00 90.44 101 CYS A C 1
ATOM 766 O O . CYS A 1 101 ? 12.106 -8.306 -25.878 1.00 90.44 101 CYS A O 1
ATOM 768 N N . HIS A 1 102 ? 11.470 -10.239 -24.907 1.00 89.56 102 HIS A N 1
ATOM 769 C CA . HIS A 1 102 ? 11.564 -11.054 -26.116 1.00 89.56 102 HIS A CA 1
ATOM 770 C C . HIS A 1 102 ? 10.658 -10.522 -27.240 1.00 89.56 102 HIS A C 1
ATOM 772 O O . HIS A 1 102 ? 11.112 -10.325 -28.369 1.00 89.56 102 HIS A O 1
ATOM 778 N N . ASP A 1 103 ? 9.410 -10.184 -26.920 1.00 89.88 103 ASP A N 1
ATOM 779 C CA . ASP A 1 103 ? 8.422 -9.713 -27.898 1.00 89.88 103 ASP A CA 1
ATOM 780 C C . ASP A 1 103 ? 8.807 -8.378 -28.525 1.00 89.88 103 ASP A C 1
ATOM 782 O O . ASP A 1 103 ? 8.670 -8.165 -29.732 1.00 89.88 103 ASP A O 1
ATOM 786 N N . CYS A 1 104 ? 9.317 -7.453 -27.712 1.00 89.31 104 CYS A N 1
ATOM 787 C CA . CYS A 1 104 ? 9.747 -6.161 -28.221 1.00 89.31 104 CYS A CA 1
ATOM 788 C C . CYS A 1 104 ? 11.066 -6.268 -28.981 1.00 89.31 104 CYS A C 1
ATOM 790 O O . CYS A 1 104 ? 11.228 -5.553 -29.970 1.00 89.31 104 CYS A O 1
ATOM 792 N N . ARG A 1 105 ? 11.978 -7.146 -28.544 1.00 87.94 105 ARG A N 1
ATOM 793 C CA . ARG A 1 105 ? 13.284 -7.367 -29.172 1.00 87.94 105 ARG A CA 1
ATOM 794 C C . ARG A 1 105 ? 13.166 -8.068 -30.522 1.00 87.94 105 ARG A C 1
ATOM 796 O O . ARG A 1 105 ? 13.821 -7.636 -31.462 1.00 87.94 105 ARG A O 1
ATOM 803 N N . SER A 1 106 ? 12.315 -9.085 -30.647 1.00 87.19 106 SER A N 1
ATOM 804 C CA . SER A 1 106 ? 12.070 -9.786 -31.919 1.00 87.19 106 SER A CA 1
ATOM 805 C C . SER A 1 106 ? 11.471 -8.859 -32.983 1.00 87.19 106 SER A C 1
ATOM 807 O O . SER A 1 106 ? 11.856 -8.911 -34.147 1.00 87.19 106 SER A O 1
ATOM 809 N N . LYS A 1 107 ? 10.597 -7.932 -32.572 1.00 85.19 107 LYS A N 1
ATOM 810 C CA . LYS A 1 107 ? 10.006 -6.896 -33.439 1.00 85.19 107 LYS A CA 1
ATOM 811 C C . LYS A 1 107 ? 10.916 -5.684 -33.654 1.00 85.19 107 LYS A C 1
ATOM 813 O O . LYS A 1 107 ? 10.521 -4.726 -34.326 1.00 85.19 107 LYS A O 1
ATOM 818 N N . TRP A 1 108 ? 12.087 -5.635 -33.023 1.00 76.25 108 TRP A N 1
ATOM 819 C CA . TRP A 1 108 ? 12.951 -4.465 -33.084 1.00 76.25 108 TRP A CA 1
ATOM 820 C C . TRP A 1 108 ? 13.844 -4.508 -34.322 1.00 76.25 108 TRP A C 1
ATOM 822 O O . TRP A 1 108 ? 14.922 -5.095 -34.338 1.00 76.25 108 TRP A O 1
ATOM 832 N N . ILE A 1 109 ? 13.391 -3.830 -35.375 1.00 75.25 109 ILE A N 1
ATOM 833 C CA . ILE A 1 109 ? 14.185 -3.616 -36.583 1.00 75.25 109 ILE A CA 1
ATOM 834 C C . ILE A 1 109 ? 15.107 -2.413 -36.343 1.00 75.25 109 ILE A C 1
ATOM 836 O O . ILE A 1 109 ? 14.647 -1.289 -36.103 1.00 75.25 109 ILE A O 1
ATOM 840 N N . LYS A 1 110 ? 16.424 -2.644 -36.415 1.00 67.50 110 LYS A N 1
ATOM 841 C CA . LYS A 1 110 ? 17.485 -1.632 -36.258 1.00 67.50 110 LYS A CA 1
ATOM 842 C C . LYS A 1 110 ? 17.566 -0.689 -37.470 1.00 67.50 110 LYS A C 1
ATOM 844 O O . LYS A 1 110 ? 18.585 -0.628 -38.151 1.00 67.50 110 LYS A O 1
ATOM 849 N N . THR A 1 111 ? 16.504 0.061 -37.747 1.00 66.81 111 THR A N 1
ATOM 850 C CA . THR A 1 111 ? 16.551 1.167 -38.713 1.00 66.81 111 THR A CA 1
ATOM 851 C C . THR A 1 111 ? 17.323 2.352 -38.125 1.00 66.81 111 THR A C 1
ATOM 853 O O . THR A 1 111 ? 17.394 2.534 -36.909 1.00 66.81 111 THR A O 1
ATOM 856 N N . ALA A 1 112 ? 17.907 3.197 -38.979 1.00 60.94 112 ALA A N 1
ATOM 857 C CA . ALA A 1 112 ? 18.618 4.396 -38.524 1.00 60.94 112 ALA A CA 1
ATOM 858 C C . ALA A 1 112 ? 17.718 5.338 -37.692 1.00 60.94 112 ALA A C 1
ATOM 860 O O . ALA A 1 112 ? 18.196 5.995 -36.771 1.00 60.94 112 ALA A O 1
ATOM 861 N N . ILE A 1 113 ? 16.408 5.356 -37.971 1.00 62.88 113 ILE A N 1
ATOM 862 C CA . ILE A 1 113 ? 15.406 6.138 -37.232 1.00 62.88 113 ILE A CA 1
ATOM 863 C C . ILE A 1 113 ? 15.114 5.514 -35.859 1.00 62.88 113 ILE A C 1
ATOM 865 O O . ILE A 1 113 ? 15.035 6.242 -34.869 1.00 62.88 113 ILE A O 1
ATOM 869 N N . SER A 1 114 ? 14.993 4.182 -35.761 1.00 60.16 114 SER A N 1
ATOM 870 C CA . SER A 1 114 ? 14.732 3.520 -34.474 1.00 60.16 114 SER A CA 1
ATOM 871 C C . SER A 1 114 ? 15.913 3.652 -33.511 1.00 60.16 114 SER A C 1
ATOM 873 O O . SER A 1 114 ? 15.686 3.940 -32.339 1.00 60.16 114 SER A O 1
ATOM 875 N N . LYS A 1 115 ? 17.156 3.573 -34.015 1.00 63.19 115 LYS A N 1
ATOM 876 C CA . LYS A 1 115 ? 18.378 3.816 -33.224 1.00 63.19 115 LYS A CA 1
ATOM 877 C C . LYS A 1 115 ? 18.452 5.229 -32.633 1.00 63.19 115 LYS A C 1
ATOM 879 O O . LYS A 1 115 ? 19.027 5.396 -31.566 1.00 63.19 115 LYS A O 1
ATOM 884 N N . ARG A 1 116 ? 17.890 6.241 -33.313 1.00 61.06 116 ARG A N 1
ATOM 885 C CA . ARG A 1 116 ? 17.877 7.636 -32.826 1.00 61.06 116 ARG A CA 1
ATOM 886 C C . ARG A 1 116 ? 16.817 7.890 -31.753 1.00 61.06 116 ARG A C 1
ATOM 888 O O . ARG A 1 116 ? 17.023 8.763 -30.923 1.00 61.06 116 ARG A O 1
ATOM 895 N N . ARG A 1 117 ? 15.686 7.172 -31.778 1.00 63.47 117 ARG A N 1
ATOM 896 C CA . ARG A 1 117 ? 14.579 7.385 -30.823 1.00 63.47 117 ARG A CA 1
ATOM 897 C C . ARG A 1 117 ? 14.662 6.510 -29.573 1.00 63.47 117 ARG A C 1
ATOM 899 O O . ARG A 1 117 ? 14.237 6.957 -28.516 1.00 63.47 117 ARG A O 1
ATOM 906 N N . TYR A 1 118 ? 15.177 5.284 -29.681 1.00 65.06 118 TYR A N 1
ATOM 907 C CA . TYR A 1 118 ? 15.177 4.325 -28.574 1.00 65.06 118 TYR A CA 1
ATOM 908 C C . TYR A 1 118 ? 16.448 3.470 -28.588 1.00 65.06 118 TYR A C 1
ATOM 910 O O . TYR A 1 118 ? 16.732 2.781 -29.569 1.00 65.06 118 TYR A O 1
ATOM 918 N N . GLY A 1 119 ? 17.206 3.492 -27.489 1.00 72.31 119 GLY A N 1
ATOM 919 C CA . GLY A 1 119 ? 18.338 2.583 -27.288 1.00 72.31 119 GLY A CA 1
ATOM 920 C C . GLY A 1 119 ? 17.895 1.209 -26.779 1.00 72.31 119 GLY A C 1
ATOM 921 O O . GLY A 1 119 ? 16.809 1.075 -26.213 1.00 72.31 119 GLY A O 1
ATOM 922 N N . ASP A 1 120 ? 18.761 0.199 -26.895 1.00 75.56 120 ASP A N 1
ATOM 923 C CA . ASP A 1 120 ? 18.541 -1.183 -26.423 1.00 75.56 120 ASP A CA 1
ATOM 924 C C . ASP A 1 120 ? 18.126 -1.231 -24.942 1.00 75.56 120 ASP A C 1
ATOM 926 O O . ASP A 1 120 ? 17.384 -2.120 -24.531 1.00 75.56 120 ASP A O 1
ATOM 930 N N . LYS A 1 121 ? 18.539 -0.232 -24.149 1.00 79.94 121 LYS A N 1
ATOM 931 C CA . LYS A 1 121 ? 18.147 -0.050 -22.741 1.00 79.94 121 LYS A CA 1
ATOM 932 C C . LYS A 1 121 ? 16.628 0.019 -22.539 1.00 79.94 121 LYS A C 1
ATOM 934 O O . LYS A 1 121 ? 16.133 -0.434 -21.517 1.00 79.94 121 LYS A O 1
ATOM 939 N N . THR A 1 122 ? 15.878 0.528 -23.517 1.00 82.25 122 THR A N 1
ATOM 940 C CA . THR A 1 122 ? 14.403 0.610 -23.456 1.00 82.25 122 THR A CA 1
ATOM 941 C C . THR A 1 122 ? 13.724 -0.754 -23.582 1.00 82.25 122 THR A C 1
ATOM 943 O O . THR A 1 122 ? 12.565 -0.907 -23.208 1.00 82.25 122 THR A O 1
ATOM 946 N N . LEU A 1 123 ? 14.441 -1.761 -24.084 1.00 84.19 123 LEU A N 1
ATOM 947 C CA . LEU A 1 123 ? 13.950 -3.130 -24.215 1.00 84.19 123 LEU A CA 1
ATOM 948 C C . LEU A 1 123 ? 14.263 -3.985 -22.983 1.00 84.19 123 LEU A C 1
ATOM 950 O O . LEU A 1 123 ? 13.786 -5.116 -22.907 1.00 84.19 123 LEU A O 1
ATOM 954 N N . VAL A 1 124 ? 15.063 -3.472 -22.045 1.00 87.38 124 VAL A N 1
ATOM 955 C CA . VAL A 1 124 ? 15.414 -4.169 -20.807 1.00 87.38 124 VAL A CA 1
ATOM 956 C C . VAL A 1 124 ? 14.176 -4.263 -19.920 1.00 87.38 124 VAL A C 1
ATOM 958 O O . VAL A 1 124 ? 13.450 -3.284 -19.735 1.00 87.38 124 VAL A O 1
ATOM 961 N N . LEU A 1 125 ? 13.926 -5.462 -19.403 1.00 88.44 125 LEU A N 1
ATOM 962 C CA . LEU A 1 125 ? 12.869 -5.717 -18.440 1.00 88.44 125 LEU A CA 1
ATOM 963 C C . LEU A 1 125 ? 13.290 -5.196 -17.069 1.00 88.44 125 LEU A C 1
ATOM 965 O O . LEU A 1 125 ? 14.402 -5.448 -16.604 1.00 88.44 125 LEU A O 1
ATOM 969 N N . ARG A 1 126 ? 12.376 -4.489 -16.413 1.00 88.50 126 ARG A N 1
ATOM 970 C CA . ARG A 1 126 ? 12.550 -3.965 -15.056 1.00 88.50 126 ARG A CA 1
ATOM 971 C C . ARG A 1 126 ? 11.362 -4.358 -14.180 1.00 88.50 126 ARG A C 1
ATOM 973 O O . ARG A 1 126 ? 10.281 -4.557 -14.722 1.00 88.50 126 ARG A O 1
ATOM 980 N N . PRO A 1 127 ? 11.518 -4.443 -12.852 1.00 89.69 127 PRO A N 1
ATOM 981 C CA . PRO A 1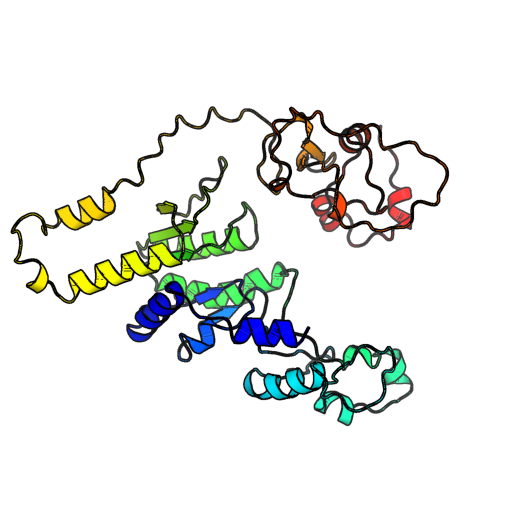 127 ? 10.389 -4.602 -11.937 1.00 89.69 127 PRO A CA 1
ATOM 982 C C . PRO A 1 127 ? 9.285 -3.583 -12.212 1.00 89.69 127 PRO A C 1
ATOM 984 O O . PRO A 1 127 ? 9.584 -2.411 -12.448 1.00 89.69 127 PRO A O 1
ATOM 987 N N . ALA A 1 128 ? 8.022 -4.004 -12.141 1.00 91.19 128 ALA A N 1
ATOM 988 C CA . ALA A 1 128 ? 6.878 -3.093 -12.193 1.00 91.19 128 ALA A CA 1
ATOM 989 C C . ALA A 1 128 ? 6.655 -2.384 -10.846 1.00 91.19 128 ALA A C 1
ATOM 991 O O . ALA A 1 128 ? 5.537 -2.329 -10.349 1.00 91.19 128 ALA A O 1
ATOM 992 N N . VAL A 1 129 ? 7.735 -1.890 -10.243 1.00 88.62 129 VAL A N 1
ATOM 993 C CA . VAL A 1 129 ? 7.761 -1.253 -8.925 1.00 88.62 129 VAL A CA 1
ATOM 994 C C . VAL A 1 129 ? 8.146 0.208 -9.104 1.00 88.62 129 VAL A C 1
ATOM 996 O O . VAL A 1 129 ? 9.042 0.524 -9.893 1.00 88.62 129 VAL A O 1
ATOM 999 N N . GLN A 1 130 ? 7.467 1.089 -8.381 1.00 81.94 130 GLN A N 1
ATOM 1000 C CA . GLN A 1 130 ? 7.707 2.526 -8.388 1.00 81.94 130 GLN A CA 1
ATOM 1001 C C . GLN A 1 130 ? 8.221 2.950 -7.012 1.00 81.94 130 GLN A C 1
ATOM 1003 O O . GLN A 1 130 ? 7.674 2.548 -5.990 1.00 81.94 130 GLN A O 1
ATOM 1008 N N . PHE A 1 131 ? 9.303 3.730 -6.996 1.00 67.94 131 PHE A N 1
ATOM 1009 C CA . PHE A 1 131 ? 9.876 4.277 -5.760 1.00 67.94 131 PHE A CA 1
ATOM 1010 C C . PHE A 1 131 ? 9.238 5.611 -5.370 1.00 67.94 131 PHE A C 1
ATOM 1012 O O . PHE A 1 131 ? 9.195 5.952 -4.192 1.00 67.94 131 PHE A O 1
ATOM 1019 N N . GLU A 1 132 ? 8.735 6.348 -6.359 1.00 69.06 132 GLU A N 1
ATOM 1020 C CA . GLU A 1 132 ? 8.043 7.616 -6.181 1.00 69.06 132 GLU A CA 1
ATOM 1021 C C . GLU A 1 132 ? 6.645 7.476 -6.766 1.00 69.06 132 GLU A C 1
ATOM 1023 O O . GLU A 1 132 ? 6.481 7.110 -7.932 1.00 69.06 132 GLU A O 1
ATOM 1028 N N . LEU A 1 133 ? 5.646 7.728 -5.929 1.00 65.50 133 LEU A N 1
ATOM 1029 C CA . LEU A 1 133 ? 4.249 7.729 -6.329 1.00 65.50 133 LEU A CA 1
ATOM 1030 C C . LEU A 1 133 ? 3.942 9.060 -7.010 1.00 65.50 133 LEU A C 1
ATOM 1032 O O . LEU A 1 133 ? 4.144 10.122 -6.418 1.00 65.50 133 LEU A O 1
ATOM 1036 N N . ASP A 1 134 ? 3.445 9.000 -8.242 1.00 64.75 134 ASP A N 1
ATOM 1037 C CA . ASP A 1 134 ? 2.909 10.182 -8.906 1.00 64.75 134 ASP A CA 1
ATOM 1038 C C . ASP A 1 134 ? 1.566 10.567 -8.267 1.00 64.75 134 ASP A C 1
ATOM 1040 O O . ASP A 1 134 ? 0.672 9.729 -8.102 1.00 64.75 134 ASP A O 1
ATOM 1044 N N . ALA A 1 135 ? 1.427 11.843 -7.909 1.00 61.44 135 ALA A N 1
ATOM 1045 C CA . ALA A 1 135 ? 0.219 12.393 -7.310 1.00 61.44 135 ALA A CA 1
ATOM 1046 C C . ALA A 1 135 ? -0.999 12.266 -8.240 1.00 61.44 135 ALA A C 1
ATOM 1048 O O . ALA A 1 135 ? -2.118 12.115 -7.749 1.00 61.44 135 ALA A O 1
ATOM 1049 N N . GLU A 1 136 ? -0.791 12.306 -9.561 1.00 60.19 136 GLU A N 1
ATOM 1050 C CA . GLU A 1 136 ? -1.868 12.180 -10.554 1.00 60.19 136 GLU A CA 1
ATOM 1051 C C . GLU A 1 136 ? -2.387 10.740 -10.663 1.00 60.19 136 GLU A C 1
ATOM 1053 O O . GLU A 1 136 ? -3.596 10.516 -10.621 1.00 60.19 136 GLU A O 1
ATOM 1058 N N . TYR A 1 137 ? -1.490 9.747 -10.696 1.00 65.62 137 TYR A N 1
ATOM 1059 C CA . TYR A 1 137 ? -1.865 8.324 -10.698 1.00 65.62 137 TYR A CA 1
ATOM 1060 C C . TYR A 1 137 ? -2.681 7.945 -9.447 1.00 65.62 137 TYR A C 1
ATOM 1062 O O . TYR A 1 137 ? -3.606 7.133 -9.506 1.00 65.62 137 TYR A O 1
ATOM 1070 N N . TRP A 1 138 ? -2.365 8.583 -8.317 1.00 66.31 138 TRP A N 1
ATOM 1071 C CA . TRP A 1 138 ? -3.025 8.373 -7.031 1.00 66.31 138 TRP A CA 1
ATOM 1072 C C . TRP A 1 138 ? -4.478 8.850 -6.982 1.00 66.31 138 TRP A C 1
ATOM 1074 O O . TRP A 1 138 ? -5.337 8.155 -6.435 1.00 66.31 138 TRP A O 1
ATOM 1084 N N . LYS A 1 139 ? -4.756 10.039 -7.527 1.00 64.31 139 LYS A N 1
ATOM 1085 C CA . LYS A 1 139 ? -6.044 10.715 -7.322 1.00 64.31 139 LYS A CA 1
ATOM 1086 C C . LYS A 1 139 ? -7.194 10.082 -8.090 1.00 64.31 139 LYS A C 1
ATOM 1088 O O . LYS A 1 139 ? -8.293 10.027 -7.548 1.00 64.31 139 LYS A O 1
ATOM 1093 N N . ASP A 1 140 ? -6.947 9.569 -9.292 1.00 74.38 140 ASP A N 1
ATOM 1094 C CA . ASP A 1 140 ? -8.047 9.186 -10.178 1.00 74.38 140 ASP A CA 1
ATOM 1095 C C . ASP A 1 140 ? -8.266 7.672 -10.220 1.00 74.38 140 ASP A C 1
ATOM 1097 O O . ASP A 1 140 ? -9.399 7.207 -10.085 1.00 74.38 140 ASP A O 1
ATOM 1101 N N . GLU A 1 141 ? -7.212 6.862 -10.350 1.00 82.50 141 GLU A N 1
ATOM 1102 C CA . GLU A 1 141 ? -7.389 5.415 -10.529 1.00 82.50 141 GLU A CA 1
ATOM 1103 C C . GLU A 1 141 ? -7.664 4.684 -9.210 1.00 82.50 141 GLU A C 1
ATOM 1105 O O . GLU A 1 141 ? -8.599 3.886 -9.125 1.00 82.50 141 GLU A O 1
ATOM 1110 N N . VAL A 1 142 ? -6.874 4.954 -8.166 1.00 83.69 142 VAL A N 1
ATOM 1111 C CA . VAL A 1 142 ? -7.058 4.293 -6.864 1.00 83.69 142 VAL A CA 1
ATOM 1112 C C . VAL A 1 142 ? -8.370 4.744 -6.235 1.00 83.69 142 VAL A C 1
ATOM 1114 O O . VAL A 1 142 ? -9.166 3.900 -5.826 1.00 83.69 142 VAL A O 1
ATOM 1117 N N . LYS A 1 143 ? -8.643 6.056 -6.222 1.00 85.25 143 LYS A N 1
ATOM 1118 C CA . LYS A 1 143 ? -9.875 6.607 -5.643 1.00 85.25 143 LYS A CA 1
ATOM 1119 C C . LYS A 1 143 ? -11.122 6.102 -6.366 1.00 85.25 143 LYS A C 1
ATOM 1121 O O . LYS A 1 143 ? -12.032 5.619 -5.701 1.00 85.25 143 LYS A O 1
ATOM 1126 N N . SER A 1 144 ? -11.156 6.121 -7.703 1.00 89.50 144 SER A N 1
ATOM 1127 C CA . SER A 1 144 ? -12.331 5.641 -8.457 1.00 89.50 144 SER A CA 1
ATOM 1128 C C . SER A 1 144 ? -12.649 4.165 -8.213 1.00 89.50 144 SER A C 1
ATOM 1130 O O . SER A 1 144 ? -13.809 3.766 -8.298 1.00 89.50 144 SER A O 1
ATOM 1132 N N . LYS A 1 145 ? -11.644 3.348 -7.877 1.00 91.56 145 LYS A N 1
ATOM 1133 C CA . LYS A 1 145 ? -11.836 1.925 -7.582 1.00 91.56 145 LYS A CA 1
ATOM 1134 C C . LYS A 1 145 ? -12.092 1.649 -6.099 1.00 91.56 145 LYS A C 1
ATOM 1136 O O . LYS A 1 145 ? -12.886 0.761 -5.786 1.00 91.56 145 LYS A O 1
ATOM 1141 N N . MET A 1 146 ? -11.442 2.368 -5.188 1.00 93.19 146 MET A N 1
ATOM 1142 C CA . MET A 1 146 ? -11.551 2.126 -3.745 1.00 93.19 146 MET A CA 1
ATOM 1143 C C . MET A 1 146 ? -12.748 2.822 -3.107 1.00 93.19 146 MET A C 1
ATOM 1145 O O . MET A 1 146 ? -13.358 2.243 -2.213 1.00 93.19 146 MET A O 1
ATOM 1149 N N . LEU A 1 147 ? -13.128 4.011 -3.578 1.00 94.25 147 LEU A N 1
ATOM 1150 C CA . LEU A 1 147 ? -14.217 4.778 -2.975 1.00 94.25 147 LEU A CA 1
ATOM 1151 C C . LEU A 1 147 ? -15.562 4.027 -3.013 1.00 94.25 147 LEU A C 1
ATOM 1153 O O . LEU A 1 147 ? -16.154 3.873 -1.948 1.00 94.25 147 LEU A O 1
ATOM 1157 N N . PRO A 1 148 ? -15.994 3.419 -4.141 1.00 95.31 148 PRO A N 1
ATOM 1158 C CA . PRO A 1 148 ? -17.234 2.634 -4.158 1.00 95.31 148 PRO A CA 1
ATOM 1159 C C . PRO A 1 148 ? -17.203 1.414 -3.228 1.00 95.31 148 PRO A C 1
ATOM 1161 O O . PRO A 1 148 ? -18.242 0.909 -2.821 1.00 95.31 148 PRO A O 1
ATOM 1164 N N . ARG A 1 149 ? -16.009 0.897 -2.908 1.00 94.94 149 ARG A N 1
ATOM 1165 C CA . ARG A 1 149 ? -15.846 -0.216 -1.961 1.00 94.94 149 ARG A CA 1
ATOM 1166 C C . ARG A 1 149 ? -15.932 0.278 -0.522 1.00 94.94 149 ARG A C 1
ATOM 1168 O O . ARG A 1 149 ? -16.558 -0.386 0.293 1.00 94.94 149 ARG A O 1
ATOM 1175 N N . ALA A 1 150 ? -15.337 1.433 -0.226 1.00 95.25 150 ALA A N 1
ATOM 1176 C CA . ALA A 1 150 ? -15.428 2.079 1.080 1.00 95.25 150 ALA A CA 1
ATOM 1177 C C . ALA A 1 150 ? -16.874 2.461 1.431 1.00 95.25 150 ALA A C 1
ATOM 1179 O O . ALA A 1 150 ? -17.293 2.248 2.560 1.00 95.25 150 ALA A O 1
ATOM 1180 N N . GLU A 1 151 ? -17.667 2.896 0.449 1.00 95.56 151 GLU A N 1
ATOM 1181 C CA . GLU A 1 151 ? -19.110 3.157 0.599 1.00 95.56 151 GLU A CA 1
ATOM 1182 C C . GLU A 1 151 ? -19.943 1.906 0.949 1.00 95.56 151 GLU A C 1
ATOM 1184 O O . GLU A 1 151 ? -21.114 2.020 1.296 1.00 95.56 151 GLU A O 1
ATOM 1189 N N . LEU A 1 152 ? -19.368 0.704 0.860 1.00 94.69 152 LEU A N 1
ATOM 1190 C CA . LEU A 1 152 ? -20.007 -0.556 1.261 1.00 94.69 152 LEU A CA 1
ATOM 1191 C C . LEU A 1 152 ? -19.397 -1.140 2.542 1.00 94.69 152 LEU A C 1
ATOM 1193 O O . LEU A 1 152 ? -19.829 -2.196 3.007 1.00 94.69 152 LEU A O 1
ATOM 1197 N N . SER A 1 153 ? -18.375 -0.489 3.094 1.00 96.56 153 SER A N 1
ATOM 1198 C CA . SER A 1 153 ? -17.613 -0.980 4.235 1.00 96.56 153 SER A CA 1
ATOM 1199 C C . SER A 1 153 ? -18.128 -0.391 5.543 1.00 96.56 153 SER A C 1
ATOM 1201 O O . SER A 1 153 ? -18.438 0.791 5.637 1.00 96.56 153 SER A O 1
ATOM 1203 N N . GLN A 1 154 ? -18.141 -1.220 6.585 1.00 96.19 154 GLN A N 1
ATOM 1204 C CA . GLN A 1 154 ? -18.411 -0.796 7.966 1.00 96.19 154 GLN A CA 1
ATOM 1205 C C . GLN A 1 154 ? -17.126 -0.536 8.763 1.00 96.19 154 GLN A C 1
ATOM 1207 O O . GLN A 1 154 ? -17.181 -0.022 9.875 1.00 96.19 154 GLN A O 1
ATOM 1212 N N . LEU A 1 155 ? -15.971 -0.913 8.214 1.00 96.44 155 LEU A N 1
ATOM 1213 C CA . LEU A 1 155 ? -14.681 -0.777 8.873 1.00 96.44 155 LEU A CA 1
ATOM 1214 C C . LEU A 1 155 ? -13.594 -0.456 7.846 1.00 96.44 155 LEU A C 1
ATOM 1216 O O . LEU A 1 155 ? -13.441 -1.175 6.856 1.00 96.44 155 LEU A O 1
ATOM 1220 N N . LEU A 1 156 ? -12.811 0.585 8.120 1.00 96.94 156 LEU A N 1
ATOM 1221 C CA . LEU A 1 156 ? -11.513 0.826 7.503 1.00 96.94 156 LEU A CA 1
ATOM 1222 C C . LEU A 1 156 ? -10.426 0.485 8.523 1.00 96.94 156 LEU A C 1
ATOM 1224 O O . LEU A 1 156 ? -10.277 1.166 9.533 1.00 96.94 156 LEU A O 1
ATOM 1228 N N . LEU A 1 157 ? -9.666 -0.573 8.251 1.00 96.62 157 LEU A N 1
ATOM 1229 C CA . LEU A 1 157 ? -8.552 -0.995 9.093 1.00 96.62 157 LEU A CA 1
ATOM 1230 C C . LEU A 1 157 ? -7.230 -0.607 8.426 1.00 96.62 157 LEU A C 1
ATOM 1232 O O . LEU A 1 157 ? -6.913 -1.087 7.337 1.00 96.62 157 LEU A O 1
ATOM 1236 N N . ILE A 1 158 ? -6.455 0.245 9.090 1.00 94.88 158 ILE A N 1
ATOM 1237 C CA . ILE A 1 158 ? -5.161 0.732 8.615 1.00 94.88 158 ILE A CA 1
ATOM 1238 C C . ILE A 1 158 ? -4.085 0.112 9.502 1.00 94.88 158 ILE A C 1
ATOM 1240 O O . ILE A 1 158 ? -4.071 0.360 10.702 1.00 94.88 158 ILE A O 1
ATOM 1244 N N . VAL A 1 159 ? -3.190 -0.694 8.933 1.00 95.00 159 VAL A N 1
ATOM 1245 C CA . VAL A 1 159 ? -2.227 -1.493 9.709 1.00 95.00 159 VAL A CA 1
ATOM 1246 C C . VAL A 1 159 ? -0.800 -1.174 9.289 1.00 95.00 159 VAL A C 1
ATOM 1248 O O . VAL A 1 159 ? -0.470 -1.295 8.111 1.00 95.00 159 VAL A O 1
ATOM 1251 N N . GLU A 1 160 ? 0.022 -0.769 10.261 1.00 90.88 160 GLU A N 1
ATOM 1252 C CA . GLU A 1 160 ? 1.478 -0.562 10.176 1.00 90.88 160 GLU A CA 1
ATOM 1253 C C . GLU A 1 160 ? 1.943 0.270 8.969 1.00 90.88 160 GLU A C 1
ATOM 1255 O O . GLU A 1 160 ? 3.051 0.110 8.456 1.00 90.88 160 GLU A O 1
ATOM 1260 N N . ASN A 1 161 ? 1.097 1.187 8.502 1.00 84.06 161 ASN A N 1
ATOM 1261 C CA . ASN A 1 161 ? 1.424 2.076 7.401 1.00 84.06 161 ASN A CA 1
ATOM 1262 C C . ASN A 1 161 ? 1.553 3.500 7.943 1.00 84.06 161 ASN A C 1
ATOM 1264 O O . ASN A 1 161 ? 0.534 4.077 8.326 1.00 84.06 161 ASN A O 1
ATOM 1268 N N . PRO A 1 162 ? 2.771 4.070 8.001 1.00 79.88 162 PRO A N 1
ATOM 1269 C CA . PRO A 1 162 ? 2.971 5.389 8.571 1.00 79.88 162 PRO A CA 1
ATOM 1270 C C . PRO A 1 162 ? 2.252 6.430 7.716 1.00 79.88 162 PRO A C 1
ATOM 1272 O O . PRO A 1 162 ? 2.704 6.797 6.626 1.00 79.88 162 PRO A O 1
ATOM 1275 N N . ILE A 1 163 ? 1.135 6.928 8.236 1.00 77.88 163 ILE A N 1
ATOM 1276 C CA . ILE A 1 163 ? 0.454 8.078 7.664 1.00 77.88 163 ILE A CA 1
ATOM 1277 C C . ILE A 1 163 ? 1.312 9.293 8.010 1.00 77.88 163 ILE A C 1
ATOM 1279 O O . ILE A 1 163 ? 1.762 9.461 9.143 1.00 77.88 163 ILE A O 1
ATOM 1283 N N . LYS A 1 164 ? 1.620 10.108 7.004 1.00 77.12 164 LYS A N 1
ATOM 1284 C CA . LYS A 1 164 ? 2.277 11.399 7.206 1.00 77.12 164 LYS A CA 1
ATOM 1285 C C . LYS A 1 164 ? 1.250 12.489 6.932 1.00 77.12 164 LYS A C 1
ATOM 1287 O O . LYS A 1 164 ? 0.615 12.403 5.875 1.00 77.12 164 LYS A O 1
ATOM 1292 N N . PRO A 1 165 ? 1.107 13.507 7.794 1.00 68.56 165 PRO A N 1
ATOM 1293 C CA . PRO A 1 165 ? 0.168 14.595 7.552 1.00 68.56 165 PRO A CA 1
ATOM 1294 C C . PRO A 1 165 ? 0.384 15.207 6.169 1.00 68.56 165 PRO A C 1
ATOM 1296 O O . PRO A 1 165 ? 1.527 15.419 5.758 1.00 68.56 165 PRO A O 1
ATOM 1299 N N . ARG A 1 166 ? -0.706 15.470 5.438 1.00 68.88 166 ARG A N 1
ATOM 1300 C CA . ARG A 1 166 ? -0.687 16.047 4.077 1.00 68.88 166 ARG A CA 1
ATOM 1301 C C . ARG A 1 166 ? 0.009 15.182 3.022 1.00 68.88 166 ARG A C 1
ATOM 1303 O O . ARG A 1 166 ? 0.229 15.640 1.898 1.00 68.88 166 ARG A O 1
ATOM 1310 N N . SER A 1 167 ? 0.359 13.937 3.343 1.00 77.56 167 SER A N 1
ATOM 1311 C CA . SER A 1 167 ? 0.844 13.002 2.331 1.00 77.56 167 SER A CA 1
ATOM 1312 C C . SER A 1 167 ? -0.276 12.619 1.369 1.00 77.56 167 SER A C 1
ATOM 1314 O O . SER A 1 167 ? -1.462 12.770 1.656 1.00 77.56 167 SER A O 1
ATOM 1316 N N . LEU A 1 168 ? 0.096 12.086 0.204 1.00 75.81 168 LEU A N 1
ATOM 1317 C CA . LEU A 1 168 ? -0.888 11.502 -0.706 1.00 75.81 168 LEU A CA 1
ATOM 1318 C C . LEU A 1 168 ? -1.727 10.446 0.022 1.00 75.81 168 LEU A C 1
ATOM 1320 O O . LEU A 1 168 ? -2.949 10.498 -0.079 1.00 75.81 168 LEU A O 1
ATOM 1324 N N . ILE A 1 169 ? -1.069 9.593 0.818 1.00 82.31 169 ILE A N 1
ATOM 1325 C CA . ILE A 1 169 ? -1.693 8.542 1.633 1.00 82.31 169 ILE A CA 1
ATOM 1326 C C . ILE A 1 169 ? -2.744 9.106 2.575 1.00 82.31 169 ILE A C 1
ATOM 1328 O O . ILE A 1 169 ? -3.871 8.627 2.551 1.00 82.31 169 ILE A O 1
ATOM 1332 N N . ASP A 1 170 ? -2.407 10.155 3.314 1.00 84.25 170 ASP A N 1
ATOM 1333 C CA . ASP A 1 170 ? -3.327 10.836 4.229 1.00 84.25 170 ASP A CA 1
ATOM 1334 C C . ASP A 1 170 ? -4.599 11.330 3.521 1.00 84.25 170 ASP A C 1
ATOM 1336 O O . ASP A 1 170 ? -5.705 11.077 3.987 1.00 84.25 170 ASP A O 1
ATOM 1340 N N . ASN A 1 171 ? -4.472 11.922 2.328 1.00 83.81 171 ASN A N 1
ATOM 1341 C CA . ASN A 1 171 ? -5.638 12.394 1.574 1.00 83.81 171 ASN A CA 1
ATOM 1342 C C . ASN A 1 171 ? -6.583 11.255 1.156 1.00 83.81 171 ASN A C 1
ATOM 1344 O O . ASN A 1 171 ? -7.797 11.399 1.271 1.00 83.81 171 ASN A O 1
ATOM 1348 N N . VAL A 1 172 ? -6.056 10.115 0.688 1.00 86.56 172 VAL A N 1
ATOM 1349 C CA . VAL A 1 172 ? -6.929 8.979 0.327 1.00 86.56 172 VAL A CA 1
ATOM 1350 C C . VAL A 1 172 ? -7.504 8.326 1.562 1.00 86.56 172 VAL A C 1
ATOM 1352 O O . VAL A 1 172 ? -8.673 7.967 1.544 1.00 86.56 172 VAL A O 1
ATOM 1355 N N . VAL A 1 173 ? -6.722 8.170 2.629 1.00 89.69 173 VAL A N 1
ATOM 1356 C CA . VAL A 1 173 ? -7.254 7.631 3.880 1.00 89.69 173 VAL A CA 1
ATOM 1357 C C . VAL A 1 173 ? -8.400 8.511 4.377 1.00 89.69 173 VAL A C 1
ATOM 1359 O O . VAL A 1 173 ? -9.450 7.963 4.689 1.00 89.69 173 VAL A O 1
ATOM 1362 N N . SER A 1 174 ? -8.260 9.840 4.338 1.00 90.88 174 SER A N 1
ATOM 1363 C CA . SER A 1 174 ? -9.345 10.766 4.675 1.00 90.88 174 SER A CA 1
ATOM 1364 C C . SER A 1 174 ? -10.569 10.580 3.773 1.00 90.88 174 SER A C 1
ATOM 1366 O O . SER A 1 174 ? -11.678 10.469 4.278 1.00 90.88 174 SER A O 1
ATOM 1368 N N . ASP A 1 175 ? -10.392 10.486 2.450 1.00 92.06 175 ASP A N 1
ATOM 1369 C CA . ASP A 1 175 ? -11.510 10.276 1.516 1.00 92.06 175 ASP A CA 1
ATOM 1370 C C . ASP A 1 175 ? -12.243 8.941 1.765 1.00 92.06 175 ASP A C 1
ATOM 1372 O O . ASP A 1 175 ? -13.470 8.858 1.664 1.00 92.06 175 ASP A O 1
ATOM 1376 N N . LEU A 1 176 ? -11.492 7.872 2.048 1.00 94.31 176 LEU A N 1
ATOM 1377 C CA . LEU A 1 176 ? -12.050 6.551 2.340 1.00 94.31 176 LEU A CA 1
ATOM 1378 C C . LEU A 1 176 ? -12.733 6.529 3.709 1.00 94.31 176 LEU A C 1
ATOM 1380 O O . LEU A 1 176 ? -13.795 5.923 3.840 1.00 94.31 176 LEU A O 1
ATOM 1384 N N . ALA A 1 177 ? -12.149 7.194 4.703 1.00 94.69 177 ALA A N 1
ATOM 1385 C CA . ALA A 1 177 ? -12.729 7.360 6.025 1.00 94.69 177 ALA A CA 1
ATOM 1386 C C . ALA A 1 177 ? -14.069 8.098 5.946 1.00 94.69 177 ALA A C 1
ATOM 1388 O O . ALA A 1 177 ? -15.069 7.568 6.418 1.00 94.69 177 ALA A O 1
ATOM 1389 N N . ASP A 1 178 ? -14.130 9.222 5.225 1.00 95.00 178 ASP A N 1
ATOM 1390 C CA . ASP A 1 178 ? -15.375 9.963 4.994 1.00 95.00 178 ASP A CA 1
ATOM 1391 C C . ASP A 1 178 ? -16.462 9.074 4.366 1.00 95.00 178 ASP A C 1
ATOM 1393 O O . ASP A 1 178 ? -17.644 9.173 4.708 1.00 95.00 178 ASP A O 1
ATOM 1397 N N . ALA A 1 179 ? -16.088 8.196 3.428 1.00 96.12 179 ALA A N 1
ATOM 1398 C CA . ALA A 1 179 ? -17.018 7.254 2.808 1.00 96.12 179 ALA A CA 1
ATOM 1399 C C . ALA A 1 179 ? -17.522 6.182 3.790 1.00 96.12 179 ALA A C 1
ATOM 1401 O O . ALA A 1 179 ? -18.718 5.892 3.806 1.00 96.12 179 ALA A O 1
ATOM 1402 N N . VAL A 1 180 ? -16.645 5.636 4.6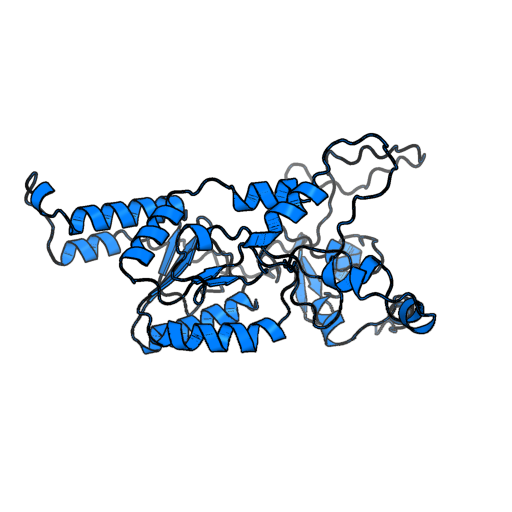36 1.00 96.75 180 VAL A N 1
ATOM 1403 C CA . VAL A 1 180 ? -17.013 4.660 5.675 1.00 96.75 180 VAL A CA 1
ATOM 1404 C C . VAL A 1 180 ? -17.877 5.306 6.763 1.00 96.75 180 VAL A C 1
ATOM 1406 O O . VAL A 1 180 ? -18.897 4.743 7.165 1.00 96.75 180 VAL A O 1
ATOM 1409 N N . HIS A 1 181 ? -17.546 6.522 7.196 1.00 96.00 181 HIS A N 1
ATOM 1410 C CA . HIS A 1 181 ? -18.311 7.276 8.194 1.00 96.00 181 HIS A CA 1
ATOM 1411 C C . HIS A 1 181 ? -19.722 7.621 7.720 1.00 96.00 181 HIS A C 1
ATOM 1413 O O . HIS A 1 181 ? -20.666 7.539 8.506 1.00 96.00 181 HIS A O 1
ATOM 1419 N N . LYS A 1 182 ? -19.920 7.918 6.426 1.00 95.50 182 LYS A N 1
ATOM 1420 C CA . LYS A 1 182 ? -21.269 8.094 5.842 1.00 95.50 182 LYS A CA 1
ATOM 1421 C C . LYS A 1 182 ? -22.157 6.862 6.014 1.00 95.50 182 LYS A C 1
ATOM 1423 O O . LYS A 1 182 ? -23.375 7.000 6.086 1.00 95.50 182 LYS A O 1
ATOM 1428 N N . MET A 1 183 ? -21.552 5.681 6.119 1.00 93.88 183 MET A N 1
ATOM 1429 C CA . MET A 1 183 ? -22.233 4.412 6.373 1.00 93.88 183 MET A CA 1
ATOM 1430 C C . MET A 1 183 ? -22.298 4.049 7.860 1.00 93.88 183 MET A C 1
ATOM 1432 O O . MET A 1 183 ? -22.661 2.924 8.197 1.00 93.88 183 MET A O 1
ATOM 1436 N N . SER A 1 184 ? -21.964 4.991 8.750 1.00 93.38 184 SER A N 1
ATOM 1437 C CA . SER A 1 184 ? -21.830 4.756 10.195 1.00 93.38 184 SER A CA 1
ATOM 1438 C C . SER A 1 184 ? -20.816 3.655 10.535 1.00 93.38 184 SER A C 1
ATOM 1440 O O . SER A 1 184 ? -20.960 2.968 11.544 1.00 93.38 184 SER A O 1
ATOM 1442 N N . GLY A 1 185 ? -19.816 3.458 9.672 1.00 94.94 185 GLY A N 1
ATOM 1443 C CA . GLY A 1 185 ? -18.681 2.592 9.953 1.00 94.94 185 GLY A CA 1
ATOM 1444 C C . GLY A 1 185 ? -17.628 3.276 10.823 1.00 94.94 185 GLY A C 1
ATOM 1445 O O . GLY A 1 185 ? -17.784 4.433 11.207 1.00 94.94 185 GLY A O 1
ATOM 1446 N N . ALA A 1 186 ? -16.548 2.551 11.104 1.00 93.94 186 ALA A N 1
ATOM 1447 C CA . ALA A 1 186 ? -15.431 3.024 11.917 1.00 93.94 186 ALA A CA 1
ATOM 1448 C C . ALA A 1 186 ? -14.091 2.938 11.173 1.00 93.94 186 ALA A C 1
ATOM 1450 O O . ALA A 1 186 ? -13.911 2.132 10.256 1.00 93.94 186 ALA A O 1
ATOM 1451 N N . VAL A 1 187 ? -13.126 3.739 11.607 1.00 94.62 187 VAL A N 1
ATOM 1452 C CA . VAL A 1 187 ? -11.763 3.804 11.088 1.00 94.62 187 VAL A CA 1
ATOM 1453 C C . VAL A 1 187 ? -10.795 3.535 12.232 1.00 94.62 187 VAL A C 1
ATOM 1455 O O . VAL A 1 187 ? -10.727 4.294 13.198 1.00 94.62 187 VAL A O 1
ATOM 1458 N N . ILE A 1 188 ? -10.035 2.447 12.118 1.00 93.56 188 ILE A N 1
ATOM 1459 C CA . ILE A 1 188 ? -9.086 2.009 13.143 1.00 93.56 188 ILE A CA 1
ATOM 1460 C C . ILE A 1 188 ? -7.678 2.023 12.564 1.00 93.56 188 ILE A C 1
ATOM 1462 O O . ILE A 1 188 ? -7.407 1.382 11.545 1.00 93.56 188 ILE A O 1
ATOM 1466 N N . TYR A 1 189 ? -6.771 2.711 13.251 1.00 92.19 189 TYR A N 1
ATOM 1467 C CA . TYR A 1 189 ? -5.348 2.709 12.943 1.00 92.19 189 TYR A CA 1
ATOM 1468 C C . TYR A 1 189 ? -4.582 1.816 13.911 1.00 92.19 189 TYR A C 1
ATOM 1470 O O . TYR A 1 189 ? -4.743 1.917 15.121 1.00 92.19 189 TYR A O 1
ATOM 1478 N N . VAL A 1 190 ? -3.737 0.939 13.388 1.00 91.88 190 VAL A N 1
ATOM 1479 C CA . VAL A 1 190 ? -2.946 -0.017 14.161 1.00 91.88 190 VAL A CA 1
ATOM 1480 C C . VAL A 1 190 ? -1.480 0.209 13.847 1.00 91.88 190 VAL A C 1
ATOM 1482 O O . VAL A 1 190 ? -1.064 0.094 12.695 1.00 91.88 190 VAL A O 1
ATOM 1485 N N . SER A 1 191 ? -0.698 0.542 14.865 1.00 89.44 191 SER A N 1
ATOM 1486 C CA . SER A 1 191 ? 0.734 0.803 14.729 1.00 89.44 191 SER A CA 1
ATOM 1487 C C . SER A 1 191 ? 1.433 0.541 16.061 1.00 89.44 191 SER A C 1
ATOM 1489 O O . SER A 1 191 ? 0.895 0.939 17.092 1.00 89.44 191 SER A O 1
ATOM 1491 N N . PRO A 1 192 ? 2.634 -0.066 16.083 1.00 85.25 192 PRO A N 1
ATOM 1492 C CA . PRO A 1 192 ? 3.410 -0.191 17.318 1.00 85.25 192 PRO A CA 1
ATOM 1493 C C . PRO A 1 192 ? 3.872 1.178 17.842 1.00 85.25 192 PRO A C 1
ATOM 1495 O O . PRO A 1 192 ? 3.994 1.385 19.052 1.00 85.25 192 PRO A O 1
ATOM 1498 N N . ASP A 1 193 ? 4.090 2.124 16.926 1.00 82.00 193 ASP A N 1
ATOM 1499 C CA . ASP A 1 193 ? 4.521 3.479 17.235 1.00 82.00 193 ASP A CA 1
ATOM 1500 C C . ASP A 1 193 ? 3.320 4.402 17.454 1.00 82.00 193 ASP A C 1
ATOM 1502 O O . ASP A 1 193 ? 2.371 4.417 16.657 1.00 82.00 193 ASP A O 1
ATOM 1506 N N . LEU A 1 194 ? 3.406 5.229 18.499 1.00 69.19 194 LEU A N 1
ATOM 1507 C CA . LEU A 1 194 ? 2.512 6.367 18.686 1.00 69.19 194 LEU A CA 1
ATOM 1508 C C . LEU A 1 194 ? 2.769 7.391 17.581 1.00 69.19 194 LEU A C 1
ATOM 1510 O O . LEU A 1 194 ? 3.901 7.832 17.358 1.00 69.19 194 LEU A O 1
ATOM 1514 N N . THR A 1 195 ? 1.706 7.811 16.906 1.00 65.94 195 THR A N 1
ATOM 1515 C CA . THR A 1 195 ? 1.762 8.949 15.987 1.00 65.94 195 THR A CA 1
ATOM 1516 C C . THR A 1 195 ? 1.959 10.216 16.807 1.00 65.94 195 THR A C 1
ATOM 1518 O O . THR A 1 195 ? 1.033 10.711 17.438 1.00 65.94 195 THR A O 1
ATOM 1521 N N . LYS A 1 196 ? 3.200 10.711 16.842 1.00 54.53 196 LYS A N 1
ATOM 1522 C CA . LYS A 1 196 ? 3.571 11.928 17.570 1.00 54.53 196 LYS A CA 1
ATOM 1523 C C . LYS A 1 196 ? 3.114 13.179 16.812 1.00 54.53 196 LYS A C 1
ATOM 1525 O O . LYS A 1 196 ? 3.392 13.317 15.620 1.00 54.53 196 LYS A O 1
ATOM 1530 N N . GLY A 1 197 ? 2.499 14.118 17.532 1.00 52.59 197 GLY A N 1
ATOM 1531 C CA . GLY A 1 197 ? 2.182 15.472 17.067 1.00 52.59 197 GLY A CA 1
ATOM 1532 C C . GLY A 1 197 ? 0.686 15.807 17.050 1.00 52.59 197 GLY A C 1
ATOM 1533 O O . GLY A 1 197 ? -0.160 14.927 16.961 1.00 52.59 197 GLY A O 1
ATOM 1534 N N . LYS A 1 198 ? 0.369 17.113 17.060 1.00 42.97 198 LYS A N 1
ATOM 1535 C CA . LYS A 1 198 ? -0.990 17.705 16.988 1.00 42.97 198 LYS A CA 1
ATOM 1536 C C . LYS A 1 198 ? -1.834 17.302 15.768 1.00 42.97 198 LYS A C 1
ATOM 1538 O O . LYS A 1 198 ? -2.970 17.751 15.642 1.00 42.97 198 LYS A O 1
ATOM 1543 N N . ALA A 1 199 ? -1.299 16.497 14.854 1.00 48.47 199 ALA A N 1
ATOM 1544 C CA . ALA A 1 199 ? -2.067 15.911 13.767 1.00 48.47 199 ALA A CA 1
ATOM 1545 C C . ALA A 1 199 ? -2.866 14.719 14.308 1.00 48.47 199 ALA A C 1
ATOM 1547 O O . ALA A 1 199 ? -2.599 13.566 13.977 1.00 48.47 199 ALA A O 1
ATOM 1548 N N . THR A 1 200 ? -3.845 15.002 15.166 1.00 56.88 200 THR A N 1
ATOM 1549 C CA . THR A 1 200 ? -4.962 14.089 15.367 1.00 56.88 200 THR A CA 1
ATOM 1550 C C . THR A 1 200 ? -5.615 13.924 14.002 1.00 56.88 200 THR A C 1
ATOM 1552 O O . THR A 1 200 ? -6.203 14.859 13.460 1.00 56.88 200 THR A O 1
ATOM 1555 N N . TYR A 1 201 ? -5.425 12.765 13.379 1.00 69.25 201 TYR A N 1
ATOM 1556 C CA . TYR A 1 201 ? -6.135 12.423 12.157 1.00 69.25 201 TYR A CA 1
ATOM 1557 C C . TYR A 1 201 ? -7.627 12.480 12.478 1.00 69.25 201 TYR A C 1
ATOM 1559 O O . TYR A 1 201 ? -8.159 11.583 13.123 1.00 69.25 201 TYR A O 1
ATOM 1567 N N . THR A 1 202 ? -8.303 13.553 12.066 1.00 77.94 202 THR A N 1
ATOM 1568 C CA . THR A 1 202 ? -9.716 13.805 12.409 1.00 77.94 202 THR A CA 1
ATOM 1569 C C . THR A 1 202 ? -10.657 12.727 11.884 1.00 77.94 202 THR A C 1
ATOM 1571 O O . THR A 1 202 ? -11.820 12.686 12.261 1.00 77.94 202 THR A O 1
ATOM 1574 N N . HIS A 1 203 ? -10.152 11.889 10.985 1.00 86.19 203 HIS A N 1
ATOM 1575 C CA . HIS A 1 203 ? -10.860 10.820 10.312 1.00 86.19 203 HIS A CA 1
ATOM 1576 C C . HIS A 1 203 ? -10.556 9.425 10.899 1.00 86.19 203 HIS A C 1
ATOM 1578 O O . HIS A 1 203 ? -11.010 8.434 10.337 1.00 86.19 203 HIS A O 1
ATOM 1584 N N . ILE A 1 204 ? -9.774 9.322 11.984 1.00 88.75 204 ILE A N 1
ATOM 1585 C CA . ILE A 1 204 ? -9.467 8.060 12.679 1.00 88.75 204 ILE A CA 1
ATOM 1586 C C . ILE A 1 204 ? -10.220 8.039 14.012 1.00 88.75 204 ILE A C 1
ATOM 1588 O O . ILE A 1 204 ? -10.005 8.905 14.856 1.00 88.75 204 ILE A O 1
ATOM 1592 N N . ASP A 1 205 ? -11.073 7.034 14.214 1.00 88.38 205 ASP A N 1
ATOM 1593 C CA . ASP A 1 205 ? -11.913 6.922 15.414 1.00 88.38 205 ASP A CA 1
ATOM 1594 C C . ASP A 1 205 ? -11.162 6.295 16.592 1.00 88.38 205 ASP A C 1
ATOM 1596 O O . ASP A 1 205 ? -11.397 6.638 17.750 1.00 88.38 205 ASP A O 1
ATOM 1600 N N . ALA A 1 206 ? -10.259 5.356 16.301 1.00 87.50 206 ALA A N 1
ATOM 1601 C CA . ALA A 1 206 ? -9.458 4.675 17.307 1.00 87.50 206 ALA A CA 1
ATOM 1602 C C . ALA A 1 206 ? -8.058 4.344 16.788 1.00 87.50 206 ALA A C 1
ATOM 1604 O O . ALA A 1 206 ? -7.874 3.953 15.633 1.00 87.50 206 ALA A O 1
ATOM 1605 N N . GLN A 1 207 ? -7.076 4.435 17.681 1.00 87.81 207 GLN A N 1
ATOM 1606 C CA . GLN A 1 207 ? -5.711 3.995 17.431 1.00 87.81 207 GLN A CA 1
ATOM 1607 C C . GLN A 1 207 ? -5.334 2.885 18.407 1.00 87.81 207 GLN A C 1
ATOM 1609 O O . GLN A 1 207 ? -5.436 3.060 19.617 1.00 87.81 207 GLN A O 1
ATOM 1614 N N . LEU A 1 208 ? -4.877 1.753 17.881 1.00 87.25 208 LEU A N 1
ATOM 1615 C CA . LEU A 1 208 ? -4.382 0.621 18.651 1.00 87.25 208 LEU A CA 1
ATOM 1616 C C . LEU A 1 208 ? -2.857 0.604 18.596 1.00 87.25 208 LEU A C 1
ATOM 1618 O O . LEU A 1 208 ? -2.269 0.433 17.524 1.00 87.25 208 LEU A O 1
ATOM 1622 N N . GLN A 1 209 ? -2.224 0.753 19.759 1.00 89.56 209 GLN A N 1
ATOM 1623 C CA . GLN A 1 209 ? -0.774 0.669 19.878 1.00 89.56 209 GLN A CA 1
ATOM 1624 C C . GLN A 1 209 ? -0.324 -0.793 19.982 1.00 89.56 209 GLN A C 1
ATOM 1626 O O . GLN A 1 209 ? -0.097 -1.324 21.067 1.00 89.56 209 GLN A O 1
ATOM 1631 N N . THR A 1 210 ? -0.260 -1.481 18.848 1.00 89.25 210 THR A N 1
ATOM 1632 C CA . THR A 1 210 ? 0.086 -2.903 18.786 1.00 89.25 210 THR A CA 1
ATOM 1633 C C . THR A 1 210 ? 0.664 -3.263 17.419 1.00 89.25 210 THR A C 1
ATOM 1635 O O . THR A 1 210 ? 0.548 -2.490 16.466 1.00 89.25 210 THR A O 1
ATOM 1638 N N . THR A 1 211 ? 1.303 -4.428 17.320 1.00 91.31 211 THR A N 1
ATOM 1639 C CA . THR A 1 211 ? 1.814 -4.941 16.045 1.00 91.31 211 THR A CA 1
ATOM 1640 C C . THR A 1 211 ? 0.701 -5.613 15.239 1.00 91.31 211 THR A C 1
ATOM 1642 O O . THR A 1 211 ? -0.304 -6.077 15.784 1.00 91.31 211 THR A O 1
ATOM 1645 N N . ALA A 1 212 ? 0.890 -5.739 13.927 1.00 93.38 212 ALA A N 1
ATOM 1646 C CA . ALA A 1 212 ? -0.016 -6.479 13.052 1.00 93.38 212 ALA A CA 1
ATOM 1647 C C . ALA A 1 212 ? -0.155 -7.952 13.474 1.00 93.38 212 ALA A C 1
ATOM 1649 O O . ALA A 1 212 ? -1.224 -8.547 13.328 1.00 93.38 212 ALA A O 1
ATOM 1650 N N . ALA A 1 213 ? 0.921 -8.546 14.001 1.00 93.00 213 ALA A N 1
ATOM 1651 C CA . ALA A 1 213 ? 0.919 -9.920 14.486 1.00 93.00 213 ALA A CA 1
ATOM 1652 C C . ALA A 1 213 ? 0.070 -10.072 15.755 1.00 93.00 213 ALA A C 1
ATOM 1654 O O . ALA A 1 213 ? -0.775 -10.965 15.815 1.00 93.00 213 ALA A O 1
ATOM 1655 N N . ASP A 1 214 ? 0.244 -9.182 16.729 1.00 88.38 214 ASP A N 1
ATOM 1656 C CA . ASP A 1 214 ? -0.508 -9.215 17.986 1.00 88.38 214 ASP A CA 1
ATOM 1657 C C . ASP A 1 214 ? -1.993 -8.908 17.762 1.00 88.38 214 ASP A C 1
ATOM 1659 O O . ASP A 1 214 ? -2.853 -9.611 18.297 1.00 88.38 214 ASP A O 1
ATOM 1663 N N . LEU A 1 215 ? -2.304 -7.933 16.895 1.00 92.75 215 LEU A N 1
ATOM 1664 C CA . LEU A 1 215 ? -3.669 -7.681 16.429 1.00 92.75 215 LEU A CA 1
ATOM 1665 C C . LEU A 1 215 ? -4.289 -8.962 15.860 1.00 92.75 215 LEU A C 1
ATOM 1667 O O . LEU A 1 215 ? -5.409 -9.324 16.218 1.00 92.75 215 LEU A O 1
ATOM 1671 N N . ALA A 1 216 ? -3.567 -9.650 14.973 1.00 93.81 216 ALA A N 1
ATOM 1672 C CA . ALA A 1 216 ? -4.061 -10.858 14.329 1.00 93.81 216 ALA A CA 1
ATOM 1673 C C . ALA A 1 216 ? -4.371 -11.967 15.332 1.00 93.81 216 ALA A C 1
ATOM 1675 O O . ALA A 1 216 ? -5.458 -12.544 15.288 1.00 93.81 216 ALA A O 1
ATOM 1676 N N . LEU A 1 217 ? -3.452 -12.219 16.264 1.00 90.12 217 LEU A N 1
ATOM 1677 C CA . LEU A 1 217 ? -3.641 -13.203 17.325 1.00 90.12 217 LEU A CA 1
ATOM 1678 C C . LEU A 1 217 ? -4.836 -12.843 18.216 1.00 90.12 217 LEU A C 1
ATOM 1680 O O . LEU A 1 217 ? -5.677 -13.703 18.476 1.00 90.12 217 LEU A O 1
ATOM 1684 N N . GLY A 1 218 ? -4.955 -11.577 18.622 1.00 87.50 218 GLY A N 1
ATOM 1685 C CA . GLY A 1 218 ? -6.061 -11.098 19.451 1.00 87.50 218 GLY A CA 1
ATOM 1686 C C . GLY A 1 218 ? -7.424 -11.243 18.771 1.00 87.50 218 GLY A C 1
ATOM 1687 O O . GLY A 1 218 ? -8.368 -11.757 19.371 1.00 87.50 218 GLY A O 1
ATOM 1688 N N . VAL A 1 219 ? -7.528 -10.854 17.497 1.00 89.81 219 VAL A N 1
ATOM 1689 C CA . VAL A 1 219 ? -8.777 -10.956 16.723 1.00 89.81 219 VAL A CA 1
ATOM 1690 C C . VAL A 1 219 ? -9.149 -12.413 16.450 1.00 89.81 219 VAL A C 1
ATOM 1692 O O . VAL A 1 219 ? -10.316 -12.787 16.573 1.00 89.81 219 VAL A O 1
ATOM 1695 N N . MET A 1 220 ? -8.178 -13.258 16.102 1.00 89.38 220 MET A N 1
ATOM 1696 C CA . MET A 1 220 ? -8.424 -14.684 15.877 1.00 89.38 220 MET A CA 1
ATOM 1697 C C . MET A 1 220 ? -8.897 -15.392 17.148 1.00 89.38 220 MET A C 1
ATOM 1699 O O . MET A 1 220 ? -9.849 -16.170 17.089 1.00 89.38 220 MET A O 1
ATOM 1703 N N . GLU A 1 221 ? -8.279 -15.097 18.292 1.00 87.00 221 GLU A N 1
ATOM 1704 C CA . GLU A 1 221 ? -8.697 -15.627 19.591 1.00 87.00 221 GLU A CA 1
ATOM 1705 C C . GLU A 1 221 ? -10.108 -15.150 19.960 1.00 87.00 221 GLU A C 1
ATOM 1707 O O . GLU A 1 221 ? -10.952 -15.950 20.369 1.00 87.00 221 GLU A O 1
ATOM 1712 N N . ALA A 1 222 ? -10.411 -13.865 19.747 1.00 84.12 222 ALA A N 1
ATOM 1713 C CA . ALA A 1 222 ? -11.750 -13.327 19.965 1.00 84.12 222 ALA A CA 1
ATOM 1714 C C . ALA A 1 222 ? -12.799 -14.030 19.083 1.00 84.12 222 ALA A C 1
ATOM 1716 O O . ALA A 1 222 ? -13.850 -14.434 19.581 1.00 84.12 222 ALA A O 1
ATOM 1717 N N . HIS A 1 223 ? -12.507 -14.257 17.798 1.00 84.25 223 HIS A N 1
ATOM 1718 C CA . HIS A 1 223 ? -13.390 -15.023 16.914 1.00 84.25 223 HIS A CA 1
ATOM 1719 C C . HIS A 1 223 ? -13.572 -16.470 17.371 1.00 84.25 223 HIS A C 1
ATOM 1721 O O . HIS A 1 223 ? -14.699 -16.958 17.389 1.00 84.25 223 HIS A O 1
ATOM 1727 N N . HIS A 1 224 ? -12.498 -17.143 17.786 1.00 82.81 224 HIS A N 1
ATOM 1728 C CA . HIS A 1 224 ? -12.580 -18.515 18.278 1.00 82.81 224 HIS A CA 1
ATOM 1729 C C . HIS A 1 224 ? -13.480 -18.628 19.519 1.00 82.81 224 HIS A C 1
ATOM 1731 O O . HIS A 1 224 ? -14.275 -19.564 19.625 1.00 82.81 224 HIS A O 1
ATOM 1737 N N . ARG A 1 225 ? -13.410 -17.653 20.434 1.00 77.62 225 ARG A N 1
ATOM 1738 C CA . ARG A 1 225 ? -14.298 -17.577 21.607 1.00 77.62 225 ARG A CA 1
ATOM 1739 C C . ARG A 1 225 ? -15.763 -17.387 21.220 1.00 77.62 225 ARG A C 1
ATOM 1741 O O . ARG A 1 225 ? -16.626 -18.021 21.819 1.00 77.62 225 ARG A O 1
ATOM 1748 N N . LEU A 1 226 ? -16.036 -16.551 20.219 1.00 76.94 226 LEU A N 1
ATOM 1749 C CA . LEU A 1 226 ? -17.395 -16.302 19.728 1.00 76.94 226 LEU A CA 1
ATOM 1750 C C . LEU A 1 226 ? -17.990 -17.513 19.002 1.00 76.94 226 LEU A C 1
ATOM 1752 O O . LEU A 1 226 ? -19.176 -17.795 19.160 1.00 76.94 226 LEU A O 1
ATOM 1756 N N . ASP A 1 227 ? -17.172 -18.242 18.242 1.00 79.44 227 ASP A N 1
ATOM 1757 C CA . ASP A 1 227 ? -17.605 -19.431 17.504 1.00 79.44 227 ASP A CA 1
ATOM 1758 C C . ASP A 1 227 ? -17.822 -20.641 18.450 1.00 79.44 227 ASP A C 1
ATOM 1760 O O . ASP A 1 227 ? -18.637 -21.518 18.159 1.00 79.44 227 ASP A O 1
ATOM 1764 N N . ASN A 1 228 ? -17.155 -20.671 19.616 1.00 75.75 228 ASN A N 1
ATOM 1765 C CA . ASN A 1 228 ? -17.223 -21.760 20.602 1.00 75.75 228 ASN A CA 1
ATOM 1766 C C . ASN A 1 228 ? -17.624 -21.288 22.019 1.00 75.75 228 ASN A C 1
ATOM 1768 O O . ASN A 1 228 ? -16.864 -21.485 22.976 1.00 75.75 228 ASN A O 1
ATOM 1772 N N . PRO A 1 229 ? -18.852 -20.771 22.219 1.00 60.81 229 PRO A N 1
ATOM 1773 C CA . PRO A 1 229 ? -19.294 -20.253 23.520 1.00 60.81 229 PRO A CA 1
ATOM 1774 C C . PRO A 1 229 ? -19.362 -21.336 24.615 1.00 60.81 229 PRO A C 1
ATOM 1776 O O . PRO A 1 229 ? -19.341 -21.040 25.804 1.00 60.81 229 PRO A O 1
ATOM 1779 N N . ARG A 1 230 ? -19.409 -22.621 24.236 1.00 57.25 230 ARG A N 1
ATOM 1780 C CA . ARG A 1 230 ? -19.498 -23.759 25.169 1.00 57.25 230 ARG A CA 1
ATOM 1781 C C . ARG A 1 230 ? -18.226 -24.029 25.980 1.00 57.25 230 ARG A C 1
ATOM 1783 O O . ARG A 1 230 ? -18.326 -24.692 27.006 1.00 57.25 230 ARG A O 1
ATOM 1790 N N . ASN A 1 231 ? -17.069 -23.508 25.569 1.00 51.75 231 ASN A N 1
ATOM 1791 C CA . ASN A 1 231 ? -15.821 -23.642 26.334 1.00 51.75 231 ASN A CA 1
ATOM 1792 C C . ASN A 1 231 ? -15.670 -22.586 27.447 1.00 51.75 231 ASN A C 1
ATOM 1794 O O . ASN A 1 231 ? -14.642 -22.562 28.115 1.00 51.75 231 ASN A O 1
ATOM 1798 N N . GLN A 1 232 ? -16.680 -21.736 27.666 1.00 52.50 232 GLN A N 1
ATOM 1799 C CA . GLN A 1 232 ? -16.691 -20.718 28.727 1.00 52.50 232 GLN A CA 1
ATOM 1800 C C . GLN A 1 232 ? -17.477 -21.137 29.982 1.00 52.50 232 GLN A C 1
ATOM 1802 O O . GLN A 1 232 ? -17.526 -20.389 30.948 1.00 52.50 232 GLN A O 1
ATOM 1807 N N . LEU A 1 233 ? -18.037 -22.353 30.025 1.00 46.81 233 LEU A N 1
ATOM 1808 C CA . LEU A 1 233 ? -18.778 -22.893 31.183 1.00 46.81 233 LEU A CA 1
ATOM 1809 C C . LEU A 1 233 ? -17.870 -23.338 32.356 1.00 46.81 233 LEU A C 1
ATOM 1811 O O . LEU A 1 233 ? -18.224 -24.243 33.107 1.00 46.81 233 LEU A O 1
ATOM 1815 N N . GLY A 1 234 ? -16.685 -22.735 32.484 1.00 48.75 234 GLY A N 1
ATOM 1816 C CA . GLY A 1 234 ? -15.743 -22.979 33.579 1.00 48.75 234 GLY A CA 1
ATOM 1817 C C . GLY A 1 234 ? -15.864 -21.996 34.742 1.00 48.75 234 GLY A C 1
ATOM 1818 O O . GLY A 1 234 ? -15.567 -22.393 35.857 1.00 48.75 234 GLY A O 1
ATOM 1819 N N . ASP A 1 235 ? -16.345 -20.776 34.499 1.00 46.34 235 ASP A N 1
ATOM 1820 C CA . ASP A 1 235 ? -16.707 -19.798 35.527 1.00 46.34 235 ASP A CA 1
ATOM 1821 C C . ASP A 1 235 ? -17.811 -18.909 34.934 1.00 46.34 235 ASP A C 1
ATOM 1823 O O . ASP A 1 235 ? -17.591 -18.155 33.985 1.00 46.34 235 ASP A O 1
ATOM 1827 N N . GLU A 1 236 ? -19.036 -19.067 35.438 1.00 53.53 236 GLU A N 1
ATOM 1828 C CA . GLU A 1 236 ? -20.181 -18.215 35.113 1.00 53.53 236 GLU A CA 1
ATOM 1829 C C . GLU A 1 236 ? -19.963 -16.808 35.681 1.00 53.53 236 GLU A C 1
ATOM 1831 O O . GLU A 1 236 ? -20.537 -16.444 36.701 1.00 53.53 236 GLU A O 1
ATOM 1836 N N . GLU A 1 237 ? -19.162 -15.980 35.024 1.00 55.19 237 GLU A N 1
ATOM 1837 C CA . GLU A 1 237 ? -19.242 -14.543 35.243 1.00 55.19 237 GLU A CA 1
ATOM 1838 C C . GLU A 1 237 ? -18.801 -13.798 33.981 1.00 55.19 237 GLU A C 1
ATOM 1840 O O . GLU A 1 237 ? -17.689 -13.948 33.487 1.00 55.19 237 GLU A O 1
ATOM 1845 N N . TYR A 1 238 ? -19.700 -12.947 33.481 1.00 49.84 238 TYR A N 1
ATOM 1846 C CA . TYR A 1 238 ? -19.377 -11.830 32.592 1.00 49.84 238 TYR A CA 1
ATOM 1847 C C . TYR A 1 238 ? -19.246 -12.076 31.072 1.00 49.84 238 TYR A C 1
ATOM 1849 O O . TYR A 1 238 ? -18.285 -11.662 30.431 1.00 49.84 238 TYR A O 1
ATOM 1857 N N . VAL A 1 239 ? -20.291 -12.620 30.434 1.00 47.97 239 VAL A N 1
ATOM 1858 C CA . VAL A 1 239 ? -20.519 -12.425 28.979 1.00 47.97 239 VAL A CA 1
ATOM 1859 C C . VAL A 1 239 ? -21.880 -11.769 28.735 1.00 47.97 239 VAL A C 1
ATOM 1861 O O . VAL A 1 239 ? -22.722 -12.247 27.978 1.00 47.97 239 VAL A O 1
ATOM 1864 N N . GLY A 1 240 ? -22.133 -10.674 29.454 1.00 51.53 240 GLY A N 1
ATOM 1865 C CA . GLY A 1 240 ? -23.218 -9.746 29.137 1.00 51.53 240 GLY A CA 1
ATOM 1866 C C . GLY A 1 240 ? -22.817 -8.784 28.009 1.00 51.53 240 GLY A C 1
ATOM 1867 O O . GLY A 1 240 ? -21.660 -8.785 27.589 1.00 51.53 240 GLY A O 1
ATOM 1868 N N . PRO A 1 241 ? -23.724 -7.909 27.533 1.00 50.97 241 PRO A N 1
ATOM 1869 C CA . PRO A 1 241 ? -23.369 -6.787 26.649 1.00 50.97 241 PRO A CA 1
ATOM 1870 C C . PRO A 1 241 ? -22.203 -5.939 27.195 1.00 50.97 241 PRO A C 1
ATOM 1872 O O . PRO A 1 241 ? -21.476 -5.325 26.416 1.00 50.97 241 PRO A O 1
ATOM 1875 N N . ASP A 1 242 ? -21.968 -5.990 28.509 1.00 46.06 242 ASP A N 1
ATOM 1876 C CA . ASP A 1 242 ? -20.836 -5.372 29.193 1.00 46.06 242 ASP A CA 1
ATOM 1877 C C . ASP A 1 242 ? -19.469 -6.003 28.874 1.00 46.06 242 ASP A C 1
ATOM 1879 O O . ASP A 1 242 ? -18.468 -5.321 29.015 1.00 46.06 242 ASP A O 1
ATOM 1883 N N . PHE A 1 243 ? -19.386 -7.237 28.359 1.00 52.56 243 PHE A N 1
ATOM 1884 C CA . PHE A 1 243 ? -18.114 -7.832 27.915 1.00 52.56 243 PHE A CA 1
ATOM 1885 C C . PHE A 1 243 ? -17.526 -7.079 26.722 1.00 52.56 243 PHE A C 1
ATOM 1887 O O . PHE A 1 243 ? -16.330 -6.819 26.678 1.00 52.56 243 PHE A O 1
ATOM 1894 N N . TRP A 1 244 ? -18.364 -6.690 25.755 1.00 49.66 244 TRP A N 1
ATOM 1895 C CA . TRP A 1 244 ? -17.910 -5.828 24.664 1.00 49.66 244 TRP A CA 1
ATOM 1896 C C . TRP A 1 244 ? -17.548 -4.448 25.189 1.00 49.66 244 TRP A C 1
ATOM 1898 O O . TRP A 1 244 ? -16.554 -3.887 24.741 1.00 49.66 244 TRP A O 1
ATOM 1908 N N . PHE A 1 245 ? -18.278 -3.937 26.187 1.00 47.88 245 PHE A N 1
ATOM 1909 C CA . PHE A 1 245 ? -17.844 -2.738 26.887 1.00 47.88 245 PHE A CA 1
ATOM 1910 C C . PHE A 1 245 ? -16.523 -2.938 27.615 1.00 47.88 245 PHE A C 1
ATOM 1912 O O . PHE A 1 245 ? -15.781 -1.984 27.603 1.00 47.88 245 PHE A O 1
ATOM 1919 N N . ASP A 1 246 ? -16.177 -4.104 28.156 1.00 41.75 246 ASP A N 1
ATOM 1920 C CA . ASP A 1 246 ? -14.903 -4.378 28.839 1.00 41.75 246 ASP A CA 1
ATOM 1921 C C . ASP A 1 246 ? -13.755 -4.705 27.877 1.00 41.75 246 ASP A C 1
ATOM 1923 O O . ASP A 1 246 ? -12.610 -4.379 28.154 1.00 41.75 246 ASP A O 1
ATOM 1927 N N . VAL A 1 247 ? -14.034 -5.245 26.691 1.00 46.06 247 VAL A N 1
ATOM 1928 C CA . VAL A 1 247 ? -13.058 -5.335 25.591 1.00 46.06 247 VAL A CA 1
ATOM 1929 C C . VAL A 1 247 ? -12.782 -3.947 25.003 1.00 46.06 247 VAL A C 1
ATOM 1931 O O . VAL A 1 247 ? -11.645 -3.653 24.650 1.00 46.06 247 VAL A O 1
ATOM 1934 N N . ILE A 1 248 ? -13.796 -3.076 24.954 1.00 46.78 248 ILE A N 1
ATOM 1935 C CA . ILE A 1 248 ? -13.675 -1.661 24.563 1.00 46.78 248 ILE A CA 1
ATOM 1936 C C . ILE A 1 248 ? -13.152 -0.790 25.744 1.00 46.78 248 ILE A C 1
ATOM 1938 O O . ILE A 1 248 ? -12.521 0.242 25.514 1.00 46.78 248 ILE A O 1
ATOM 1942 N N . ARG A 1 249 ? -13.363 -1.201 27.011 1.00 37.03 249 ARG A N 1
ATOM 1943 C CA . ARG A 1 249 ? -12.940 -0.557 28.289 1.00 37.03 249 ARG A CA 1
ATOM 1944 C C . ARG A 1 249 ? -11.712 -1.191 28.953 1.00 37.03 249 ARG A C 1
ATOM 1946 O O . ARG A 1 249 ? -11.232 -0.634 29.934 1.00 37.03 249 ARG A O 1
ATOM 1953 N N . ASN A 1 250 ? -11.071 -2.178 28.340 1.00 37.09 250 ASN A N 1
ATOM 1954 C CA . ASN A 1 250 ? -9.669 -1.982 28.009 1.00 37.09 250 ASN A CA 1
ATOM 1955 C C . ASN A 1 250 ? -9.680 -0.795 27.036 1.00 37.09 250 ASN A C 1
ATOM 1957 O O . ASN A 1 250 ? -9.471 -0.951 25.842 1.00 37.09 250 ASN A O 1
ATOM 1961 N N . GLN A 1 251 ? -10.068 0.421 27.450 1.00 38.59 251 GLN A N 1
ATOM 1962 C CA . GLN A 1 251 ? -9.078 1.358 27.954 1.00 38.59 251 GLN A CA 1
ATOM 1963 C C . GLN A 1 251 ? -7.762 0.952 27.287 1.00 38.59 251 GLN A C 1
ATOM 1965 O O . GLN A 1 251 ? -6.850 0.421 27.914 1.00 38.59 251 GLN A O 1
ATOM 1970 N N . LEU A 1 252 ? -7.672 1.241 25.977 1.00 39.38 252 LEU A N 1
ATOM 1971 C CA . LEU A 1 252 ? -6.697 2.236 25.557 1.00 39.38 252 LEU A CA 1
ATOM 1972 C C . LEU A 1 252 ? -6.590 3.135 26.768 1.00 39.38 252 LEU A C 1
ATOM 1974 O O . LEU A 1 252 ? -7.542 3.886 27.003 1.00 39.38 252 LEU A O 1
ATOM 1978 N N . VAL A 1 253 ? -5.606 2.868 27.651 1.00 36.00 253 VAL A N 1
ATOM 1979 C CA . VAL A 1 253 ? -5.326 3.737 28.790 1.00 36.00 253 VAL A CA 1
ATOM 1980 C C . VAL A 1 253 ? -5.483 5.073 28.147 1.00 36.00 253 VAL A C 1
ATOM 1982 O O . VAL A 1 253 ? -4.821 5.298 27.128 1.00 36.00 253 VAL A O 1
ATOM 1985 N N . GLY A 1 254 ? -6.502 5.824 28.576 1.00 38.31 254 GLY A N 1
ATOM 1986 C CA . GLY A 1 254 ? -6.695 7.140 28.038 1.00 38.31 254 GLY A CA 1
ATOM 1987 C C . GLY A 1 254 ? -5.358 7.737 28.352 1.00 38.31 254 GLY A C 1
ATOM 1988 O O . GLY A 1 254 ? -5.067 8.000 29.515 1.00 38.31 254 GLY A O 1
ATOM 1989 N N . THR A 1 255 ? -4.484 7.825 27.361 1.00 39.12 255 THR A N 1
ATOM 1990 C CA . THR A 1 255 ? -3.267 8.556 27.499 1.00 39.12 255 THR A CA 1
ATOM 1991 C C . THR A 1 255 ? -3.779 9.979 27.383 1.00 39.12 255 THR A C 1
ATOM 1993 O O . THR A 1 255 ? -3.424 10.697 26.466 1.00 39.12 255 THR A O 1
ATOM 1996 N N . SER A 1 256 ? -4.543 10.415 28.392 1.00 35.22 256 SER A N 1
ATOM 1997 C CA . SER A 1 256 ? -4.078 11.474 29.256 1.00 35.22 256 SER A CA 1
ATOM 1998 C C . SER A 1 256 ? -2.672 11.105 29.769 1.00 35.22 256 SER A C 1
ATOM 2000 O O . SER A 1 256 ? -2.429 10.993 30.966 1.00 35.22 256 SER A O 1
ATOM 2002 N N . HIS A 1 257 ? -1.721 10.903 28.849 1.00 39.09 257 HIS A N 1
ATOM 2003 C CA . HIS A 1 257 ? -0.507 11.658 28.958 1.00 39.09 257 HIS A CA 1
ATOM 2004 C C . HIS A 1 257 ? -1.018 13.078 29.125 1.00 39.09 257 HIS A C 1
ATOM 2006 O O . HIS A 1 257 ? -1.871 13.514 28.343 1.00 39.09 257 HIS A O 1
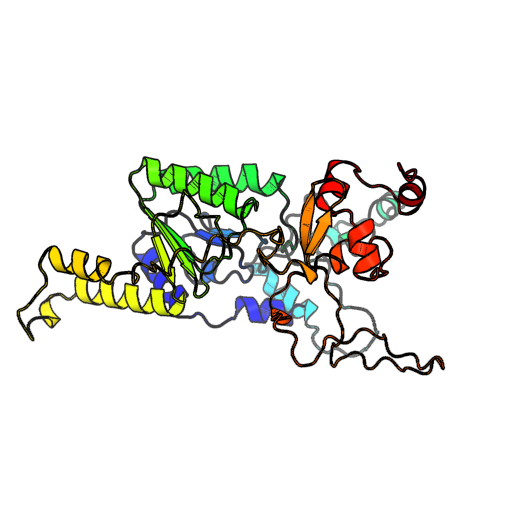ATOM 2012 N N . GLU A 1 258 ? -0.628 13.704 30.238 1.00 40.28 258 GLU A N 1
ATOM 2013 C CA . GLU A 1 258 ? -0.553 15.160 30.332 1.00 40.28 258 GLU A CA 1
ATOM 2014 C C . GLU A 1 258 ? -0.357 15.655 28.910 1.00 40.28 258 GLU A C 1
ATOM 2016 O O . GLU A 1 258 ? 0.607 15.193 28.300 1.00 40.28 258 GLU A O 1
ATOM 2021 N N . GLU A 1 259 ? -1.347 16.367 28.343 1.00 42.66 259 GLU A N 1
ATOM 2022 C CA . GLU A 1 259 ? -1.273 16.888 26.976 1.00 42.66 259 GLU A CA 1
ATOM 2023 C C . GLU A 1 259 ? 0.166 17.343 26.798 1.00 42.66 259 GLU A C 1
ATOM 2025 O O . GLU A 1 259 ? 0.529 18.281 27.508 1.00 42.66 259 GLU A O 1
ATOM 2030 N N . ASP A 1 260 ? 0.985 16.577 26.043 1.00 44.34 260 ASP A N 1
ATOM 2031 C CA . ASP A 1 260 ? 2.447 16.748 26.046 1.00 44.34 260 ASP A CA 1
ATOM 2032 C C . ASP A 1 260 ? 2.647 18.239 25.899 1.00 44.34 260 ASP A C 1
ATOM 2034 O O . ASP A 1 260 ? 2.196 18.741 24.861 1.00 44.34 260 ASP A O 1
ATOM 2038 N N . GLU A 1 261 ? 3.151 18.901 26.966 1.00 47.84 261 GLU A N 1
ATOM 2039 C CA . GLU A 1 261 ? 3.014 20.352 27.160 1.00 47.84 261 GLU A CA 1
ATOM 2040 C C . GLU A 1 261 ? 3.165 20.978 25.801 1.00 47.84 261 GLU A C 1
ATOM 2042 O O . GLU A 1 261 ? 4.250 20.831 25.230 1.00 47.84 261 GLU A O 1
ATOM 2047 N N . ASP A 1 262 ? 2.046 21.510 25.279 1.00 46.91 262 ASP A N 1
ATOM 2048 C CA . ASP A 1 262 ? 1.881 21.970 23.905 1.00 46.91 262 ASP A CA 1
ATOM 2049 C C . ASP A 1 262 ? 3.250 22.359 23.386 1.00 46.91 262 ASP A C 1
ATOM 2051 O O . ASP A 1 262 ? 3.757 23.370 23.861 1.00 46.91 262 ASP A O 1
ATOM 2055 N N . VAL A 1 263 ? 3.920 21.518 22.580 1.00 51.03 263 VAL A N 1
ATOM 2056 C CA . VAL A 1 263 ? 5.338 21.776 22.292 1.00 51.03 263 VAL A CA 1
ATOM 2057 C C . VAL A 1 263 ? 5.378 23.093 21.527 1.00 51.03 263 VAL A C 1
ATOM 2059 O O . VAL A 1 263 ? 5.099 23.144 20.327 1.00 51.03 263 VAL A O 1
ATOM 2062 N N . VAL A 1 264 ? 5.604 24.188 22.258 1.00 56.12 264 VAL A N 1
ATOM 2063 C CA . VAL A 1 264 ? 5.513 25.555 21.765 1.00 56.12 264 VAL A CA 1
ATOM 2064 C C . VAL A 1 264 ? 6.818 25.771 21.033 1.00 56.12 264 VAL A C 1
ATOM 2066 O O . VAL A 1 264 ? 7.808 26.235 21.591 1.00 56.12 264 VAL A O 1
ATOM 2069 N N . GLY A 1 265 ? 6.852 25.328 19.785 1.00 72.31 265 GLY A N 1
ATOM 2070 C CA . GLY A 1 265 ? 8.091 25.266 19.044 1.00 72.31 265 GLY A CA 1
ATOM 2071 C C . GLY A 1 265 ? 7.889 24.928 17.583 1.00 72.31 265 GLY A C 1
ATOM 2072 O O . GLY A 1 265 ? 6.849 24.440 17.141 1.00 72.31 265 GLY A O 1
ATOM 2073 N N . GLU A 1 266 ? 8.922 25.231 16.814 1.00 81.56 266 GLU A N 1
ATOM 2074 C CA . GLU A 1 266 ? 9.011 24.811 15.428 1.00 81.56 266 GLU A CA 1
ATOM 2075 C C . GLU A 1 266 ? 9.203 23.289 15.372 1.00 81.56 266 GLU A C 1
ATOM 2077 O O . GLU A 1 266 ? 9.970 22.726 16.152 1.00 81.56 266 GLU A O 1
ATOM 2082 N N . ILE A 1 267 ? 8.529 22.623 14.431 1.00 84.00 267 ILE A N 1
ATOM 2083 C CA . ILE A 1 267 ? 8.680 21.184 14.185 1.00 84.00 267 ILE A CA 1
ATOM 2084 C C . ILE A 1 267 ? 9.158 20.935 12.762 1.00 84.00 267 ILE A C 1
ATOM 2086 O O . ILE A 1 267 ? 8.865 21.700 11.841 1.00 84.00 267 ILE A O 1
ATOM 2090 N N . CYS A 1 268 ? 9.879 19.840 12.553 1.00 82.38 268 CYS A N 1
ATOM 2091 C CA . CYS A 1 268 ? 10.232 19.421 11.209 1.00 82.38 268 CYS A CA 1
ATOM 2092 C C . CYS A 1 268 ? 8.991 18.955 10.428 1.00 82.38 268 CYS A C 1
ATOM 2094 O O . CYS A 1 268 ? 8.352 17.990 10.825 1.00 82.38 268 CYS A O 1
ATOM 2096 N N . GLU A 1 269 ? 8.732 19.518 9.245 1.00 78.50 269 GLU A N 1
ATOM 2097 C CA . GLU A 1 269 ? 7.602 19.141 8.371 1.00 78.50 269 GLU A CA 1
ATOM 2098 C C . GLU A 1 269 ? 7.644 17.661 7.925 1.00 78.50 269 GLU A C 1
ATOM 2100 O O . GLU A 1 269 ? 6.640 17.099 7.503 1.00 78.50 269 GLU A O 1
ATOM 2105 N N . ARG A 1 270 ? 8.810 17.001 7.989 1.00 72.19 270 ARG A N 1
ATOM 2106 C CA . ARG A 1 270 ? 9.005 15.639 7.461 1.00 72.19 270 ARG A CA 1
ATOM 2107 C C . ARG A 1 270 ? 9.023 14.522 8.496 1.00 72.19 270 ARG A C 1
ATOM 2109 O O . ARG A 1 270 ? 8.590 13.417 8.168 1.00 72.19 270 ARG A O 1
ATOM 2116 N N . CYS A 1 271 ? 9.579 14.761 9.679 1.00 70.06 271 CYS A N 1
ATOM 2117 C CA . CYS A 1 271 ? 9.613 13.771 10.764 1.00 70.06 271 CYS A CA 1
ATOM 2118 C C . CYS A 1 271 ? 8.926 14.245 12.042 1.00 70.06 271 CYS A C 1
ATOM 2120 O O . CYS A 1 271 ? 8.966 13.524 13.033 1.00 70.06 271 CYS A O 1
ATOM 2122 N N . SER A 1 272 ? 8.351 15.449 12.043 1.00 71.56 272 SER A N 1
ATOM 2123 C CA . SER A 1 272 ? 7.645 16.034 13.188 1.00 71.56 272 SER A CA 1
ATOM 2124 C C . SER A 1 272 ? 8.493 16.180 14.456 1.00 71.56 272 SER A C 1
ATOM 2126 O O . SER A 1 272 ? 7.958 16.392 15.538 1.00 71.56 272 SER A O 1
ATOM 2128 N N . MET A 1 273 ? 9.823 16.107 14.342 1.00 74.81 273 MET A N 1
ATOM 2129 C CA . MET A 1 273 ? 10.727 16.342 15.468 1.00 74.81 273 MET A CA 1
ATOM 2130 C C . MET A 1 273 ? 10.805 17.831 15.807 1.00 74.81 273 MET A C 1
ATOM 2132 O O . MET A 1 273 ? 10.993 18.658 14.913 1.00 74.81 273 MET A O 1
ATOM 2136 N N . SER A 1 274 ? 10.721 18.148 17.098 1.00 78.38 274 SER A N 1
ATOM 2137 C CA . SER A 1 274 ? 10.804 19.505 17.646 1.00 78.38 274 SER A CA 1
ATOM 2138 C C . SER A 1 274 ? 12.139 19.724 18.352 1.00 78.38 274 SER A C 1
ATOM 2140 O O . SER A 1 274 ? 12.213 19.668 19.576 1.00 78.38 274 SER A O 1
ATOM 2142 N N . VAL A 1 275 ? 13.214 19.919 17.585 1.00 79.75 275 VAL A N 1
ATOM 2143 C CA . VAL A 1 275 ? 14.548 20.189 18.152 1.00 79.75 275 VAL A CA 1
ATOM 2144 C C . VAL A 1 275 ? 15.114 21.444 17.494 1.00 79.75 275 VAL A C 1
ATOM 2146 O O . VAL A 1 275 ? 15.783 21.337 16.460 1.00 79.75 275 VAL A O 1
ATOM 2149 N N . PRO A 1 276 ? 14.766 22.635 18.022 1.00 81.12 276 PRO A N 1
ATOM 2150 C CA . PRO A 1 276 ? 14.998 23.928 17.373 1.00 81.12 276 PRO A CA 1
ATOM 2151 C C . PRO A 1 276 ? 16.444 24.162 16.930 1.00 81.12 276 PRO A C 1
ATOM 2153 O O . PRO A 1 276 ? 16.699 24.798 15.906 1.00 81.12 276 PRO A O 1
ATOM 2156 N N . GLU A 1 277 ? 17.412 23.610 17.658 1.00 80.25 277 GLU A N 1
ATOM 2157 C CA . GLU A 1 277 ? 18.839 23.714 17.367 1.00 80.25 277 GLU A CA 1
ATOM 2158 C C . GLU A 1 277 ? 19.164 23.142 15.985 1.00 80.25 277 GLU A C 1
ATOM 2160 O O . GLU A 1 277 ? 19.940 23.748 15.241 1.00 80.25 277 GLU A O 1
ATOM 2165 N N . TYR A 1 278 ? 18.505 22.038 15.626 1.00 79.06 278 TYR A N 1
ATOM 2166 C CA . TYR A 1 278 ? 18.688 21.288 14.386 1.00 79.06 278 TYR A CA 1
ATOM 2167 C C . TYR A 1 278 ? 17.638 21.594 13.322 1.00 79.06 278 TYR A C 1
ATOM 2169 O O . TYR A 1 278 ? 17.684 21.019 12.233 1.00 79.06 278 TYR A O 1
ATOM 2177 N N . LEU A 1 279 ? 16.695 22.492 13.597 1.00 85.06 279 LEU A N 1
ATOM 2178 C CA . LEU A 1 279 ? 15.744 22.936 12.594 1.00 85.06 279 LEU A CA 1
ATOM 2179 C C . LEU A 1 279 ? 16.334 24.068 11.759 1.00 85.06 279 LEU A C 1
ATOM 2181 O O . LEU A 1 279 ? 16.961 25.011 12.243 1.00 85.06 279 LEU A O 1
ATOM 2185 N N . VAL A 1 280 ? 16.120 23.955 10.456 1.00 87.19 280 VAL A N 1
ATOM 2186 C CA . VAL A 1 280 ? 16.322 25.039 9.503 1.00 87.19 280 VAL A CA 1
ATOM 2187 C C . VAL A 1 280 ? 14.982 25.427 8.917 1.00 87.19 280 VAL A C 1
ATOM 2189 O O . VAL A 1 280 ? 14.178 24.576 8.534 1.00 87.19 280 VAL A O 1
ATOM 2192 N N . GLN A 1 281 ? 14.747 26.722 8.806 1.00 90.19 281 GLN A N 1
ATOM 2193 C CA . GLN A 1 281 ? 13.545 27.226 8.174 1.00 90.19 281 GLN A CA 1
ATOM 2194 C C . GLN A 1 281 ? 13.796 27.430 6.680 1.00 90.19 281 GLN A C 1
ATOM 2196 O O . GLN A 1 281 ? 14.765 28.073 6.276 1.00 90.19 281 GLN A O 1
ATOM 2201 N N . CYS A 1 282 ? 12.911 26.904 5.834 1.00 86.81 282 CYS A N 1
ATOM 2202 C CA . CYS A 1 282 ? 12.917 27.247 4.418 1.00 86.81 282 CYS A CA 1
ATOM 2203 C C . CYS A 1 282 ? 12.607 28.739 4.268 1.00 86.81 282 CYS A C 1
ATOM 2205 O O . CYS A 1 282 ? 11.536 29.197 4.673 1.00 86.81 282 CYS A O 1
ATOM 2207 N N . ARG A 1 283 ? 13.499 29.511 3.637 1.00 85.88 283 ARG A N 1
ATOM 2208 C CA . ARG A 1 283 ? 13.297 30.962 3.476 1.00 85.88 283 ARG A CA 1
ATOM 2209 C C . ARG A 1 283 ? 12.003 31.307 2.750 1.00 85.88 283 ARG A C 1
ATOM 2211 O O . ARG A 1 283 ? 11.430 32.362 3.028 1.00 85.88 283 ARG A O 1
ATOM 2218 N N . ALA A 1 284 ? 11.583 30.432 1.841 1.00 80.31 284 ALA A N 1
ATOM 2219 C CA . ALA A 1 284 ? 10.451 30.649 0.964 1.00 80.31 284 ALA A CA 1
ATOM 2220 C C . ALA A 1 284 ? 9.118 30.190 1.573 1.00 80.31 284 ALA A C 1
ATOM 2222 O O . ALA A 1 284 ? 8.225 31.012 1.743 1.00 80.31 284 ALA A O 1
ATOM 2223 N N . CYS A 1 285 ? 8.982 28.909 1.940 1.00 83.00 285 CYS A N 1
ATOM 2224 C CA . CYS A 1 285 ? 7.720 28.377 2.474 1.00 83.00 285 CYS A CA 1
ATOM 2225 C C . CYS A 1 285 ? 7.577 28.509 3.996 1.00 83.00 285 CYS A C 1
ATOM 2227 O O . CYS A 1 285 ? 6.511 28.216 4.524 1.00 83.00 285 CYS A O 1
ATOM 2229 N N . LYS A 1 286 ? 8.637 28.922 4.703 1.00 87.50 286 LYS A N 1
ATOM 2230 C CA . LYS A 1 286 ? 8.693 29.063 6.169 1.00 87.50 286 LYS A CA 1
ATOM 2231 C C . LYS A 1 286 ? 8.508 27.771 6.978 1.00 87.50 286 LYS A C 1
ATOM 2233 O O . LYS A 1 286 ? 8.592 27.827 8.198 1.00 87.50 286 LYS A O 1
ATOM 2238 N N . SER A 1 287 ? 8.346 26.615 6.333 1.00 86.56 287 SER A N 1
ATOM 2239 C CA . SER A 1 287 ? 8.360 25.309 7.004 1.00 86.56 287 SER A CA 1
ATOM 2240 C C . SER A 1 287 ? 9.758 24.964 7.523 1.00 86.56 287 SER A C 1
ATOM 2242 O O . SER A 1 287 ? 10.763 25.299 6.880 1.00 86.56 287 SER A O 1
ATOM 2244 N N . CYS A 1 288 ? 9.819 24.260 8.653 1.00 87.94 288 CYS A N 1
ATOM 2245 C CA . CYS A 1 288 ? 11.069 23.846 9.283 1.00 87.94 288 CYS A CA 1
ATOM 2246 C C . CYS A 1 288 ? 11.452 22.412 8.896 1.00 87.94 288 CYS A C 1
ATOM 2248 O O . CYS A 1 288 ? 10.605 21.543 8.700 1.00 87.94 288 CYS A O 1
ATOM 2250 N N . PHE A 1 289 ? 12.749 22.149 8.755 1.00 85.25 289 PHE A N 1
ATOM 2251 C CA . PHE A 1 289 ? 13.285 20.853 8.342 1.00 85.25 289 PHE A CA 1
ATOM 2252 C C . PHE A 1 289 ? 14.503 20.483 9.183 1.00 85.25 289 PHE A C 1
ATOM 2254 O O . PHE A 1 289 ? 15.286 21.355 9.546 1.00 85.25 289 PHE A O 1
ATOM 2261 N N . CYS A 1 290 ? 14.693 19.193 9.464 1.00 83.00 290 CYS A N 1
ATOM 2262 C CA . CYS A 1 290 ? 15.886 18.726 10.163 1.00 83.00 290 CYS A CA 1
ATOM 2263 C C . CYS A 1 290 ? 17.143 18.930 9.303 1.00 83.00 290 CYS A C 1
ATOM 2265 O O . CYS A 1 290 ? 17.258 18.413 8.185 1.00 83.00 290 CYS A O 1
ATOM 2267 N N . HIS A 1 291 ? 18.114 19.653 9.852 1.00 76.81 291 HIS A N 1
ATOM 2268 C CA . HIS A 1 291 ? 19.487 19.710 9.374 1.00 76.81 291 HIS A CA 1
ATOM 2269 C C . HIS A 1 291 ? 20.283 18.574 10.011 1.00 76.81 291 HIS A C 1
ATOM 2271 O O . HIS A 1 291 ? 20.466 18.523 11.224 1.00 76.81 291 HIS A O 1
ATOM 2277 N N . ARG A 1 292 ? 20.738 17.628 9.184 1.00 68.75 292 ARG A N 1
ATOM 2278 C CA . ARG A 1 292 ? 21.615 16.538 9.620 1.00 68.75 292 ARG A CA 1
ATOM 2279 C C . ARG A 1 292 ? 23.076 16.922 9.382 1.00 68.75 292 ARG A C 1
ATOM 2281 O O . ARG A 1 292 ? 23.436 17.304 8.270 1.00 68.75 292 ARG A O 1
ATOM 2288 N N . ARG A 1 293 ? 23.950 16.643 10.355 1.00 52.41 293 ARG A N 1
ATOM 2289 C CA . ARG A 1 293 ? 25.343 16.249 10.088 1.00 52.41 293 ARG A CA 1
ATOM 2290 C C . ARG A 1 293 ? 25.419 14.728 10.078 1.00 52.41 293 ARG A C 1
ATOM 2292 O O . ARG A 1 293 ? 25.219 14.092 11.104 1.00 52.41 293 ARG A O 1
ATOM 2299 N N . VAL A 1 294 ? 25.668 14.122 8.918 1.00 46.69 294 VAL A N 1
ATOM 2300 C CA . VAL A 1 294 ? 26.094 12.717 8.889 1.00 46.69 294 VAL A CA 1
ATOM 2301 C C . VAL A 1 294 ? 27.579 12.717 9.209 1.00 46.69 294 VAL A C 1
ATOM 2303 O O . VAL A 1 294 ? 28.386 13.106 8.373 1.00 46.69 294 VAL A O 1
ATOM 2306 N N . GLY A 1 295 ? 27.936 12.302 10.408 1.00 42.44 295 GLY A N 1
ATOM 2307 C CA . GLY A 1 295 ? 29.246 11.740 10.707 1.00 42.44 295 GLY A CA 1
ATOM 2308 C C . GLY A 1 295 ? 28.954 10.705 11.772 1.00 42.44 295 GLY A C 1
ATOM 2309 O O . GLY A 1 295 ? 28.675 11.067 12.899 1.00 42.44 295 GLY A O 1
ATOM 2310 N N . TYR A 1 296 ? 28.708 9.454 11.428 1.00 40.19 296 TYR A N 1
ATOM 2311 C CA . TYR A 1 296 ? 29.681 8.501 10.929 1.00 40.19 296 TYR A CA 1
ATOM 2312 C C . TYR A 1 296 ? 28.865 7.395 10.249 1.00 40.19 296 TYR A C 1
ATOM 2314 O O . TYR A 1 296 ? 27.916 6.891 10.845 1.00 40.19 296 TYR A O 1
ATOM 2322 N N . ASN A 1 297 ? 29.186 7.023 9.013 1.00 40.62 297 ASN A N 1
ATOM 2323 C CA . ASN A 1 297 ? 28.942 5.642 8.616 1.00 40.62 297 ASN A CA 1
ATOM 2324 C C . ASN A 1 297 ? 30.267 4.936 8.882 1.00 40.62 297 ASN A C 1
ATOM 2326 O O . ASN A 1 297 ? 31.273 5.314 8.279 1.00 40.62 297 ASN A O 1
ATOM 2330 N N . ASP A 1 298 ? 30.244 3.910 9.726 1.00 44.25 298 ASP A N 1
ATOM 2331 C CA . ASP A 1 298 ? 31.297 2.902 9.920 1.00 44.25 298 ASP A CA 1
ATOM 2332 C C . ASP A 1 298 ? 31.545 2.065 8.640 1.00 44.25 298 ASP A C 1
ATOM 2334 O O . ASP A 1 298 ? 31.761 0.859 8.687 1.00 44.25 298 ASP A O 1
ATOM 2338 N N . SER A 1 299 ? 31.425 2.675 7.457 1.00 40.84 299 SER A N 1
ATOM 2339 C CA . SER A 1 299 ? 31.493 2.001 6.160 1.00 40.84 299 SER A CA 1
ATOM 2340 C C . SER A 1 299 ? 32.141 2.848 5.060 1.00 40.84 299 SER A C 1
ATOM 2342 O O . SER A 1 299 ? 31.943 2.560 3.877 1.00 40.84 299 SER A O 1
ATOM 2344 N N . TRP A 1 300 ? 32.837 3.934 5.403 1.00 41.88 300 TRP A N 1
ATOM 2345 C CA . TRP A 1 300 ? 33.650 4.680 4.440 1.00 41.88 300 TRP A CA 1
ATOM 2346 C C . TRP A 1 300 ? 35.113 4.246 4.583 1.00 41.88 300 TRP A C 1
ATOM 2348 O O . TRP A 1 300 ? 35.936 4.966 5.133 1.00 41.88 300 TRP A O 1
ATOM 2358 N N . ASP A 1 301 ? 35.429 3.061 4.048 1.00 42.62 301 ASP A N 1
ATOM 2359 C CA . ASP A 1 301 ? 36.798 2.572 3.789 1.00 42.62 301 ASP A CA 1
ATOM 2360 C C . ASP A 1 301 ? 37.441 3.324 2.600 1.00 42.62 301 ASP A C 1
ATOM 2362 O O . ASP A 1 301 ? 38.055 2.739 1.710 1.00 42.62 301 ASP A O 1
ATOM 2366 N N . GLY A 1 302 ? 37.209 4.635 2.508 1.00 46.22 302 GLY A N 1
ATOM 2367 C CA . GLY A 1 302 ? 37.798 5.482 1.481 1.00 46.22 302 GLY A CA 1
ATOM 2368 C C . GLY A 1 302 ? 39.167 5.950 1.944 1.00 46.22 302 GLY A C 1
ATOM 2369 O O . GLY A 1 302 ? 39.240 6.768 2.856 1.00 46.22 302 GLY A O 1
ATOM 2370 N N . ASP A 1 303 ? 40.219 5.432 1.312 1.00 46.16 303 ASP A N 1
ATOM 2371 C CA . ASP A 1 303 ? 41.623 5.795 1.516 1.00 46.16 303 ASP A CA 1
ATOM 2372 C C . ASP A 1 303 ? 41.823 7.318 1.652 1.00 46.16 303 ASP A C 1
ATOM 2374 O O . ASP A 1 303 ? 41.809 8.074 0.676 1.00 46.16 303 ASP A O 1
ATOM 2378 N N . LEU A 1 304 ? 42.022 7.778 2.889 1.00 44.72 304 LEU A N 1
ATOM 2379 C CA . LEU A 1 304 ? 42.384 9.155 3.210 1.00 44.72 304 LEU A CA 1
ATOM 2380 C C . LEU A 1 304 ? 43.901 9.326 3.096 1.00 44.72 304 LEU A C 1
ATOM 2382 O O . LEU A 1 304 ? 44.600 9.418 4.099 1.00 44.72 304 LEU A O 1
ATOM 2386 N N . ASP A 1 305 ? 44.391 9.421 1.861 1.00 47.69 305 ASP A N 1
ATOM 2387 C CA . ASP A 1 305 ? 45.760 9.877 1.559 1.00 47.69 305 ASP A CA 1
ATOM 2388 C C . ASP A 1 305 ? 45.774 11.355 1.104 1.00 47.69 305 ASP A C 1
ATOM 2390 O O . ASP A 1 305 ? 46.592 11.804 0.303 1.00 47.69 305 ASP A O 1
ATOM 2394 N N . SER A 1 306 ? 44.811 12.144 1.599 1.00 48.00 306 SER A N 1
ATOM 2395 C CA . SER A 1 306 ? 44.748 13.595 1.378 1.00 48.00 306 SER A CA 1
ATOM 2396 C C . SER A 1 306 ? 45.254 14.303 2.634 1.00 48.00 306 SER A C 1
ATOM 2398 O O . SER A 1 306 ? 44.538 14.399 3.626 1.00 48.00 306 SER A O 1
ATOM 2400 N N . GLY A 1 307 ? 46.507 14.762 2.597 1.00 44.38 307 GLY A N 1
ATOM 2401 C CA . GLY A 1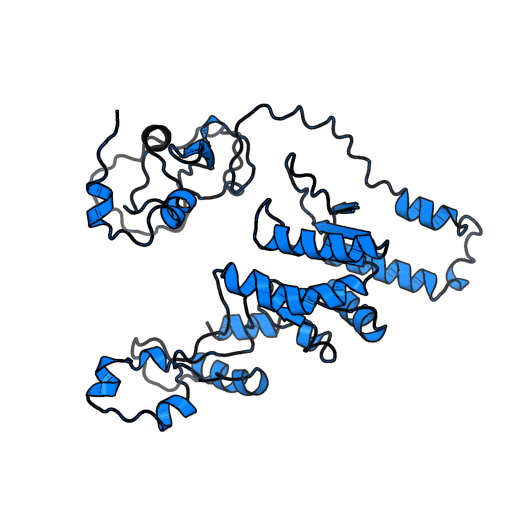 307 ? 47.257 15.347 3.716 1.00 44.38 307 GLY A CA 1
ATOM 2402 C C . GLY A 1 307 ? 46.789 16.718 4.221 1.00 44.38 307 GLY A C 1
ATOM 2403 O O . GLY A 1 307 ? 47.611 17.613 4.390 1.00 44.38 307 GLY A O 1
ATOM 2404 N N . ASP A 1 308 ? 45.502 16.874 4.514 1.00 46.62 308 ASP A N 1
ATOM 2405 C CA . ASP A 1 308 ? 44.996 17.955 5.362 1.00 46.62 308 ASP A CA 1
ATOM 2406 C C . ASP A 1 308 ? 44.132 17.345 6.473 1.00 46.62 308 ASP A C 1
ATOM 2408 O O . ASP A 1 308 ? 42.923 17.162 6.349 1.00 46.62 308 ASP A O 1
ATOM 2412 N N . GLY A 1 309 ? 44.804 16.944 7.556 1.00 43.50 309 GLY A N 1
ATOM 2413 C CA . GLY A 1 309 ? 44.237 16.271 8.727 1.00 43.50 309 GLY A CA 1
ATOM 2414 C C . GLY A 1 309 ? 43.376 17.165 9.622 1.00 43.50 309 GLY A C 1
ATOM 2415 O O . GLY A 1 309 ? 43.413 17.027 10.844 1.00 43.50 309 GLY A O 1
ATOM 2416 N N . SER A 1 310 ? 42.600 18.086 9.054 1.00 42.19 310 SER A N 1
ATOM 2417 C CA . SER A 1 310 ? 41.565 18.786 9.806 1.00 42.19 310 SER A CA 1
ATOM 2418 C C . SER A 1 310 ? 40.309 17.915 9.866 1.00 42.19 310 SER A C 1
ATOM 2420 O O . SER A 1 310 ? 39.468 17.907 8.968 1.00 42.19 310 SER A O 1
ATOM 2422 N N . MET A 1 311 ? 40.168 17.154 10.959 1.00 43.66 311 MET A N 1
ATOM 2423 C CA . MET A 1 311 ? 38.872 16.578 11.327 1.00 43.66 311 MET A CA 1
ATOM 2424 C C . MET A 1 311 ? 37.792 17.673 11.246 1.00 43.66 311 MET A C 1
ATOM 2426 O O . MET A 1 311 ? 38.027 18.785 11.735 1.00 43.66 311 MET A O 1
ATOM 2430 N N . PRO A 1 312 ? 36.596 17.393 10.695 1.00 46.62 312 PRO A N 1
ATOM 2431 C CA . PRO A 1 312 ? 35.475 18.314 10.807 1.00 46.62 312 PRO A CA 1
ATOM 2432 C C . PRO A 1 312 ? 35.233 18.616 12.295 1.00 46.62 312 PRO A C 1
ATOM 2434 O O . PRO A 1 312 ? 34.975 17.698 13.072 1.00 46.62 312 PRO A O 1
ATOM 2437 N N . GLN A 1 313 ? 35.353 19.891 12.684 1.00 49.28 313 GLN A N 1
ATOM 2438 C CA . GLN A 1 313 ? 35.349 20.447 14.059 1.00 49.28 313 GLN A CA 1
ATOM 2439 C C . GLN A 1 313 ? 34.024 20.298 14.834 1.00 49.28 313 GLN A C 1
ATOM 2441 O O . GLN A 1 313 ? 33.685 21.082 15.709 1.00 49.28 313 GLN A O 1
ATOM 2446 N N . ASP A 1 314 ? 33.229 19.312 14.474 1.00 52.34 314 ASP A N 1
ATOM 2447 C CA . ASP A 1 314 ? 31.790 19.462 14.422 1.00 52.34 314 ASP A CA 1
ATOM 2448 C C . ASP A 1 314 ? 31.076 18.171 14.852 1.00 52.34 314 ASP A C 1
ATOM 2450 O O . ASP A 1 314 ? 29.935 17.913 14.455 1.00 52.34 314 ASP A O 1
ATOM 2454 N N . ARG A 1 315 ? 31.783 17.362 15.653 1.00 55.47 315 ARG A N 1
ATOM 2455 C CA . ARG A 1 315 ? 31.250 16.213 16.385 1.00 55.47 315 ARG A CA 1
ATOM 2456 C C . ARG A 1 315 ? 30.296 16.744 17.468 1.00 55.47 315 ARG A C 1
ATOM 2458 O O . ARG A 1 315 ? 30.712 17.635 18.212 1.00 55.47 315 ARG A O 1
ATOM 2465 N N . PRO A 1 316 ? 29.047 16.255 17.551 1.00 56.25 316 PRO A N 1
ATOM 2466 C CA . PRO A 1 316 ? 28.175 16.611 18.662 1.00 56.25 316 PRO A CA 1
ATOM 2467 C C . PRO A 1 316 ? 28.836 16.190 19.986 1.00 56.25 316 PRO A C 1
ATOM 2469 O O . PRO A 1 316 ? 29.590 15.209 19.998 1.00 56.25 316 PRO A O 1
ATOM 2472 N N . PRO A 1 317 ? 28.624 16.940 21.080 1.00 61.56 317 PRO A N 1
ATOM 2473 C CA . PRO A 1 317 ? 29.106 16.535 22.396 1.00 61.56 317 PRO A CA 1
ATOM 2474 C C . PRO A 1 317 ? 28.539 15.156 22.757 1.00 61.56 317 PRO A C 1
ATOM 2476 O O . PRO A 1 317 ? 27.439 14.809 22.332 1.00 61.56 317 PRO A O 1
ATOM 2479 N N . ASP A 1 318 ? 29.281 14.369 23.541 1.00 60.62 318 ASP A N 1
ATOM 2480 C CA . ASP A 1 318 ? 28.861 13.008 23.921 1.00 60.62 318 ASP A CA 1
ATOM 2481 C C . ASP A 1 318 ? 27.535 12.997 24.726 1.00 60.62 318 ASP A C 1
ATOM 2483 O O . ASP A 1 318 ? 26.872 11.966 24.798 1.00 60.62 318 ASP A O 1
ATOM 2487 N N . ASP A 1 319 ? 27.114 14.158 25.243 1.00 61.12 319 ASP A N 1
ATOM 2488 C CA . ASP A 1 319 ? 25.859 14.383 25.972 1.00 61.12 319 ASP A CA 1
ATOM 2489 C C . ASP A 1 319 ? 24.726 14.965 25.099 1.00 61.12 319 ASP A C 1
ATOM 2491 O O . ASP A 1 319 ? 23.768 15.526 25.632 1.00 61.12 319 ASP A O 1
ATOM 2495 N N . ASP A 1 320 ? 24.821 14.907 23.766 1.00 62.69 320 ASP A N 1
ATOM 2496 C CA . ASP A 1 320 ? 23.755 15.419 22.899 1.00 62.69 320 ASP A CA 1
ATOM 2497 C C . ASP A 1 320 ? 22.464 14.588 23.078 1.00 62.69 320 ASP A C 1
ATOM 2499 O O . ASP A 1 320 ? 22.439 13.403 22.726 1.00 62.69 320 ASP A O 1
ATOM 2503 N N . PRO A 1 321 ? 21.374 15.182 23.608 1.00 55.31 321 PRO A N 1
ATOM 2504 C CA . PRO A 1 321 ? 20.134 14.464 23.890 1.00 55.31 321 PRO A CA 1
ATOM 2505 C C . PRO A 1 321 ? 19.376 14.057 22.617 1.00 55.31 321 PRO A C 1
ATOM 2507 O O . PRO A 1 321 ? 18.328 13.415 22.705 1.00 55.31 321 PRO A O 1
ATOM 2510 N N . PHE A 1 322 ? 19.852 14.442 21.430 1.00 58.19 322 PHE A N 1
ATOM 2511 C CA . PHE A 1 322 ? 19.168 14.208 20.170 1.00 58.19 322 PHE A CA 1
ATOM 2512 C C . PHE A 1 322 ? 19.272 12.740 19.710 1.00 58.19 322 PHE A C 1
ATOM 2514 O O . PHE A 1 322 ? 20.360 12.258 19.394 1.00 58.19 322 PHE A O 1
ATOM 2521 N N . PRO A 1 323 ? 18.158 11.994 19.571 1.00 56.91 323 PRO A N 1
ATOM 2522 C CA . PRO A 1 323 ? 18.192 10.626 19.060 1.00 56.91 323 PRO A CA 1
ATOM 2523 C C . PRO A 1 323 ? 18.401 10.626 17.535 1.00 56.91 323 PRO A C 1
ATOM 2525 O O . PRO A 1 323 ? 17.462 10.499 16.746 1.00 56.91 323 PRO A O 1
ATOM 2528 N N . PHE A 1 324 ? 19.662 10.740 17.109 1.00 54.91 324 PHE A N 1
ATOM 2529 C CA . PHE A 1 324 ? 20.104 10.924 15.716 1.00 54.91 324 PHE A CA 1
ATOM 2530 C C . PHE A 1 324 ? 19.587 9.889 14.701 1.00 54.91 324 PHE A C 1
ATOM 2532 O O . PHE A 1 324 ? 19.561 10.168 13.502 1.00 54.91 324 PHE A O 1
ATOM 2539 N N . HIS A 1 325 ? 19.174 8.703 15.153 1.00 54.50 325 HIS A N 1
ATOM 2540 C CA . HIS A 1 325 ? 18.626 7.642 14.301 1.00 54.50 325 HIS A CA 1
ATOM 2541 C C . HIS A 1 325 ? 17.180 7.907 13.842 1.00 54.50 325 HIS A C 1
ATOM 2543 O O . HIS A 1 325 ? 16.706 7.243 12.925 1.00 54.50 325 HIS A O 1
ATOM 2549 N N . THR A 1 326 ? 16.489 8.884 14.443 1.00 49.62 326 THR A N 1
ATOM 2550 C CA . THR A 1 326 ? 15.071 9.193 14.160 1.00 49.62 326 THR A CA 1
ATOM 2551 C C . THR A 1 326 ? 14.858 10.415 13.259 1.00 49.62 326 THR A C 1
ATOM 2553 O O . THR A 1 326 ? 13.760 10.627 12.744 1.00 49.62 326 THR A O 1
ATOM 2556 N N . ALA A 1 327 ? 15.902 11.212 13.012 1.00 56.00 327 ALA A N 1
ATOM 2557 C CA . ALA A 1 327 ? 15.797 12.452 12.248 1.00 56.00 327 ALA A CA 1
ATOM 2558 C C . ALA A 1 327 ? 15.701 12.215 10.735 1.00 56.00 327 ALA A C 1
ATOM 2560 O O . ALA A 1 327 ? 16.489 11.467 10.149 1.00 56.00 327 ALA A O 1
ATOM 2561 N N . CYS A 1 328 ? 14.776 12.908 10.060 1.00 62.09 328 CYS A N 1
ATOM 2562 C CA . CYS A 1 328 ? 14.719 12.858 8.601 1.00 62.09 328 CYS A CA 1
ATOM 2563 C C . CYS A 1 328 ? 15.879 13.643 7.969 1.00 62.09 328 CYS A C 1
ATOM 2565 O O . CYS A 1 328 ? 16.232 14.749 8.375 1.00 62.09 328 CYS A O 1
ATOM 2567 N N . ILE A 1 329 ? 16.477 13.068 6.930 1.00 62.12 329 ILE A N 1
ATOM 2568 C CA . ILE A 1 329 ? 17.630 13.646 6.242 1.00 62.12 329 ILE A CA 1
ATOM 2569 C C . ILE A 1 329 ? 17.128 14.598 5.149 1.00 62.12 329 ILE A C 1
ATOM 2571 O O . ILE A 1 329 ? 17.018 14.209 3.989 1.00 62.12 329 ILE A O 1
ATOM 2575 N N . ALA A 1 330 ? 16.771 15.837 5.490 1.00 58.84 330 ALA A N 1
ATOM 2576 C CA . ALA A 1 330 ? 16.258 16.771 4.483 1.00 58.84 330 ALA A CA 1
ATOM 2577 C C . ALA A 1 330 ? 17.365 17.306 3.547 1.00 58.84 330 ALA A C 1
ATOM 2579 O O . ALA A 1 330 ? 17.138 17.445 2.351 1.00 58.84 330 ALA A O 1
ATOM 2580 N N . PHE A 1 331 ? 18.583 17.560 4.040 1.00 58.88 331 PHE A N 1
ATOM 2581 C CA . PHE A 1 331 ? 19.635 18.208 3.231 1.00 58.88 331 PHE A CA 1
ATOM 2582 C C . PHE A 1 331 ? 20.244 17.336 2.137 1.00 58.88 331 PHE A C 1
ATOM 2584 O O . PHE A 1 331 ? 20.560 17.857 1.068 1.00 58.88 331 PHE A O 1
ATOM 2591 N N . ASP A 1 332 ? 20.379 16.030 2.371 1.00 53.41 332 ASP A N 1
ATOM 2592 C CA . ASP A 1 332 ? 20.984 15.120 1.384 1.00 53.41 332 ASP A CA 1
ATOM 2593 C C . ASP A 1 332 ? 20.121 14.952 0.142 1.00 53.41 332 ASP A C 1
ATOM 2595 O O . ASP A 1 332 ? 20.631 14.661 -0.933 1.00 53.41 332 ASP A O 1
ATOM 2599 N N . LEU A 1 333 ? 18.814 15.158 0.292 1.00 52.47 333 LEU A N 1
ATOM 2600 C CA . LEU A 1 333 ? 17.862 15.061 -0.802 1.00 52.47 333 LEU A CA 1
ATOM 2601 C C . LEU A 1 333 ? 17.785 16.360 -1.616 1.00 52.47 333 LEU A C 1
ATOM 2603 O O . LEU A 1 333 ? 17.338 16.320 -2.758 1.00 52.47 333 LEU A O 1
ATOM 2607 N N . TYR A 1 334 ? 18.180 17.504 -1.038 1.00 53.41 334 TYR A N 1
ATOM 2608 C CA . TYR A 1 334 ? 17.757 18.827 -1.516 1.00 53.41 334 TYR A CA 1
ATOM 2609 C C . TYR A 1 334 ? 18.880 19.835 -1.790 1.00 53.41 334 TYR A C 1
ATOM 2611 O O . TYR A 1 334 ? 18.602 20.900 -2.340 1.00 53.41 334 TYR A O 1
ATOM 2619 N N . SER A 1 335 ? 20.138 19.532 -1.453 1.00 56.00 335 SER A N 1
ATOM 2620 C CA . SER A 1 335 ? 21.274 20.343 -1.911 1.00 56.00 335 SER A CA 1
ATOM 2621 C C . SER A 1 335 ? 21.611 20.008 -3.365 1.00 56.00 335 SER A C 1
ATOM 2623 O O . SER A 1 335 ? 22.167 18.947 -3.646 1.00 56.00 335 SER A O 1
ATOM 2625 N N . SER A 1 336 ? 21.324 20.931 -4.287 1.00 48.41 336 SER A N 1
ATOM 2626 C CA . SER A 1 336 ? 21.677 20.804 -5.711 1.00 48.41 336 SER A CA 1
ATOM 2627 C C . SER A 1 336 ? 23.183 20.661 -5.937 1.00 48.41 336 SER A C 1
ATOM 2629 O O . SER A 1 336 ? 23.614 19.999 -6.866 1.00 48.41 336 SER A O 1
ATOM 2631 N N . SER A 1 337 ? 23.996 21.237 -5.054 1.00 56.12 337 SER A N 1
ATOM 2632 C CA . SER A 1 337 ? 25.456 21.226 -5.185 1.00 56.12 337 SER A CA 1
ATOM 2633 C C . SER A 1 337 ? 26.126 19.931 -4.710 1.00 56.12 337 SER A C 1
ATOM 2635 O O . SER A 1 337 ? 27.352 19.837 -4.753 1.00 56.12 337 SER A O 1
ATOM 2637 N N . GLY A 1 338 ? 25.373 18.984 -4.129 1.00 55.03 338 GLY A N 1
ATOM 2638 C CA . GLY A 1 338 ? 25.924 17.829 -3.402 1.00 55.03 338 GLY A CA 1
ATOM 2639 C C . GLY A 1 338 ? 26.752 18.199 -2.157 1.00 55.03 338 GLY A C 1
ATOM 2640 O O . GLY A 1 338 ? 27.088 17.339 -1.344 1.00 55.03 338 GLY A O 1
ATOM 2641 N N . ARG A 1 339 ? 27.056 19.489 -1.964 1.00 61.12 339 ARG A N 1
ATOM 2642 C CA . ARG A 1 339 ? 27.744 20.039 -0.805 1.00 61.12 339 ARG A CA 1
ATOM 2643 C C . ARG A 1 339 ? 26.737 20.239 0.315 1.00 61.12 339 ARG A C 1
ATOM 2645 O O . ARG A 1 339 ? 25.670 20.822 0.122 1.00 61.12 339 ARG A O 1
ATOM 2652 N N . ARG A 1 340 ? 27.094 19.779 1.509 1.00 65.38 340 ARG A N 1
ATOM 2653 C CA . ARG A 1 340 ? 26.314 20.011 2.726 1.00 65.38 340 ARG A CA 1
ATOM 2654 C C . ARG A 1 340 ? 26.780 21.321 3.367 1.00 65.38 340 ARG A C 1
ATOM 2656 O O . ARG A 1 340 ? 27.913 21.356 3.853 1.00 65.38 340 ARG A O 1
ATOM 2663 N N . PRO A 1 341 ? 25.971 22.397 3.353 1.00 70.50 341 PRO A N 1
ATOM 2664 C CA . PRO A 1 341 ? 26.331 23.631 4.042 1.00 70.50 341 PRO A CA 1
ATOM 2665 C C . PRO A 1 341 ? 26.392 23.396 5.557 1.00 70.50 341 PRO A C 1
ATOM 2667 O O . PRO A 1 341 ? 25.670 22.550 6.102 1.00 70.50 341 PRO A O 1
ATOM 2670 N N . ARG A 1 342 ? 27.242 24.162 6.255 1.00 75.31 342 ARG A N 1
ATOM 2671 C CA . ARG A 1 342 ? 27.266 24.155 7.732 1.00 75.31 342 ARG A CA 1
ATOM 2672 C C . ARG A 1 342 ? 25.887 24.561 8.263 1.00 75.31 342 ARG A C 1
ATOM 2674 O O . ARG A 1 342 ? 25.188 25.313 7.592 1.00 75.31 342 ARG A O 1
ATOM 2681 N N . LEU A 1 343 ? 25.500 24.112 9.460 1.00 76.69 343 LEU A N 1
ATOM 2682 C CA . LEU A 1 343 ? 24.188 24.436 10.051 1.00 76.69 343 LEU A CA 1
ATOM 2683 C C . LEU A 1 343 ? 23.900 25.946 10.030 1.00 76.69 343 LEU A C 1
ATOM 2685 O O . LEU A 1 343 ? 22.830 26.366 9.610 1.00 76.69 343 LEU A O 1
ATOM 2689 N N . GLU A 1 344 ? 24.894 26.762 10.377 1.00 78.69 344 GLU A N 1
ATOM 2690 C CA . GLU A 1 344 ? 24.789 28.227 10.342 1.00 78.69 344 GLU A CA 1
ATOM 2691 C C . GLU A 1 344 ? 24.541 28.806 8.945 1.00 78.69 344 GLU A C 1
ATOM 2693 O O . GLU A 1 344 ? 23.842 29.803 8.784 1.00 78.69 344 GLU A O 1
ATOM 2698 N N . GLU A 1 345 ? 25.119 28.194 7.917 1.00 79.94 345 GLU A N 1
ATOM 2699 C CA . GLU A 1 345 ? 24.908 28.584 6.523 1.00 79.94 345 GLU A CA 1
ATOM 2700 C C . GLU A 1 345 ? 23.533 28.114 6.034 1.00 79.94 345 GLU A C 1
ATOM 2702 O O . GLU A 1 345 ? 22.799 28.861 5.388 1.00 79.94 345 GLU A O 1
ATOM 2707 N N . ALA A 1 346 ? 23.147 26.899 6.417 1.00 80.38 346 ALA A N 1
ATOM 2708 C CA . ALA A 1 346 ? 21.848 26.321 6.135 1.00 80.38 346 ALA A CA 1
ATOM 2709 C C . ALA A 1 346 ? 20.703 27.137 6.754 1.00 80.38 346 ALA A C 1
ATOM 2711 O O . ALA A 1 346 ? 19.752 27.469 6.051 1.00 80.38 346 ALA A O 1
ATOM 2712 N N . LYS A 1 347 ? 20.818 27.548 8.024 1.00 83.56 347 LYS A N 1
ATOM 2713 C CA . LYS A 1 347 ? 19.835 28.417 8.695 1.00 83.56 347 LYS A CA 1
ATOM 2714 C C . LYS A 1 347 ? 19.618 29.737 7.953 1.00 83.56 347 LYS A C 1
ATOM 2716 O O . LYS A 1 347 ? 18.514 30.269 7.969 1.00 83.56 347 LYS A O 1
ATOM 2721 N N . ARG A 1 348 ? 20.646 30.257 7.273 1.00 82.50 348 ARG A N 1
ATOM 2722 C CA . ARG A 1 348 ? 20.548 31.515 6.518 1.00 82.50 348 ARG A CA 1
ATOM 2723 C C . ARG A 1 348 ? 19.941 31.348 5.137 1.00 82.50 348 ARG A C 1
ATOM 2725 O O . ARG A 1 348 ? 19.239 32.250 4.700 1.00 82.50 348 ARG A O 1
ATOM 2732 N N . ASN A 1 349 ? 20.240 30.246 4.448 1.00 81.38 349 ASN A N 1
ATOM 2733 C CA . ASN A 1 349 ? 20.067 30.150 2.994 1.00 81.38 349 ASN A CA 1
ATOM 2734 C C . ASN A 1 349 ? 19.209 28.968 2.522 1.00 81.38 349 ASN A C 1
ATOM 2736 O O . ASN A 1 349 ? 19.051 28.782 1.318 1.00 81.38 349 ASN A O 1
ATOM 2740 N N . PHE A 1 350 ? 18.654 28.159 3.424 1.00 83.56 350 PHE A N 1
ATOM 2741 C CA . PHE A 1 350 ? 17.938 26.950 3.030 1.00 83.56 350 PHE A CA 1
ATOM 2742 C C . PHE A 1 350 ? 16.649 27.235 2.241 1.00 83.56 350 PHE A C 1
ATOM 2744 O O . PHE A 1 350 ? 15.796 28.035 2.638 1.00 83.56 350 PHE A O 1
ATOM 2751 N N . LEU A 1 351 ? 16.494 26.514 1.130 1.00 80.50 351 LEU A N 1
ATOM 2752 C CA . LEU A 1 351 ? 15.280 26.430 0.327 1.00 80.50 351 LEU A CA 1
ATOM 2753 C C . LEU A 1 351 ? 14.892 24.956 0.214 1.00 80.50 351 LEU A C 1
ATOM 2755 O O . LEU A 1 351 ? 15.702 24.128 -0.200 1.00 80.50 351 LEU A O 1
ATOM 2759 N N . CYS A 1 352 ? 13.659 24.615 0.588 1.00 79.88 352 CYS A N 1
ATOM 2760 C CA . CYS A 1 352 ? 13.180 23.246 0.469 1.00 79.88 352 CYS A CA 1
ATOM 2761 C C . CYS A 1 352 ? 12.868 22.905 -0.995 1.00 79.88 352 CYS A C 1
ATOM 2763 O O . CYS A 1 352 ? 12.424 23.741 -1.785 1.00 79.88 352 CYS A O 1
ATOM 2765 N N . TYR A 1 353 ? 13.059 21.642 -1.355 1.00 70.12 353 TYR A N 1
ATOM 2766 C CA . TYR A 1 353 ? 12.793 21.152 -2.706 1.00 70.12 353 TYR A CA 1
ATOM 2767 C C . TYR A 1 353 ? 11.329 21.244 -3.123 1.00 70.12 353 TYR A C 1
ATOM 2769 O O . TYR A 1 353 ? 11.056 21.443 -4.299 1.00 70.12 353 TYR A O 1
ATOM 2777 N N . GLU A 1 354 ? 10.381 21.137 -2.190 1.00 69.56 354 GLU A N 1
ATOM 2778 C CA . GLU A 1 354 ? 8.953 21.265 -2.509 1.00 69.56 354 GLU A CA 1
ATOM 2779 C C . GLU A 1 354 ? 8.623 22.665 -3.045 1.00 69.56 354 GLU A C 1
ATOM 2781 O O . GLU A 1 354 ? 7.873 22.798 -4.011 1.00 69.56 354 GLU A O 1
ATOM 2786 N N . TYR A 1 355 ? 9.270 23.705 -2.504 1.00 69.62 355 TYR A N 1
ATOM 2787 C CA . TYR A 1 355 ? 9.205 25.049 -3.075 1.00 69.62 355 TYR A CA 1
ATOM 2788 C C . TYR A 1 355 ? 9.879 25.112 -4.454 1.00 69.62 355 TYR A C 1
ATOM 2790 O O . TYR A 1 355 ? 9.332 25.714 -5.379 1.00 69.62 355 TYR A O 1
ATOM 2798 N N . GLY A 1 356 ? 11.038 24.460 -4.603 1.00 65.50 356 GLY A N 1
ATOM 2799 C CA . GLY A 1 356 ? 11.760 24.357 -5.872 1.00 65.50 356 GLY A CA 1
ATOM 2800 C C . GLY A 1 356 ? 10.920 23.727 -6.987 1.00 65.50 356 GLY A C 1
ATOM 2801 O O . GLY A 1 356 ? 10.779 24.312 -8.052 1.00 65.50 356 GLY A O 1
ATOM 2802 N N . LYS A 1 357 ? 10.295 22.577 -6.725 1.00 61.88 357 LYS A N 1
ATOM 2803 C CA . LYS A 1 357 ? 9.506 21.815 -7.703 1.00 61.88 357 LYS A CA 1
ATOM 2804 C C . LYS A 1 357 ? 8.258 22.564 -8.174 1.00 61.88 357 LYS A C 1
ATOM 2806 O O . LYS A 1 357 ? 7.925 22.497 -9.353 1.00 61.88 357 LYS A O 1
ATOM 2811 N N . ASN A 1 358 ? 7.586 23.277 -7.270 1.00 58.72 358 ASN A N 1
ATOM 2812 C CA . ASN A 1 358 ? 6.322 23.949 -7.579 1.00 58.72 358 ASN A CA 1
ATOM 2813 C C . ASN A 1 358 ? 6.506 25.312 -8.259 1.00 58.72 358 ASN A C 1
ATOM 2815 O O . ASN A 1 358 ? 5.639 25.718 -9.026 1.00 58.72 358 ASN A O 1
ATOM 2819 N N . ASN A 1 359 ? 7.619 26.010 -8.002 1.00 55.62 359 ASN A N 1
ATOM 2820 C CA . ASN A 1 359 ? 7.856 27.354 -8.545 1.00 55.62 359 ASN A CA 1
ATOM 2821 C C . ASN A 1 359 ? 8.927 27.405 -9.641 1.00 55.62 359 ASN A C 1
ATOM 2823 O O . ASN A 1 359 ? 8.991 28.382 -10.383 1.00 55.62 359 ASN A O 1
ATOM 2827 N N . PHE A 1 360 ? 9.740 26.357 -9.773 1.00 53.31 360 PHE A N 1
ATOM 2828 C CA . PHE A 1 360 ? 10.794 26.253 -10.776 1.00 53.31 360 PHE A CA 1
ATOM 2829 C C . PHE A 1 360 ? 10.737 24.873 -11.447 1.00 53.31 360 PHE A C 1
ATOM 2831 O O . PHE A 1 360 ? 11.489 23.965 -11.080 1.00 53.31 360 PHE A O 1
ATOM 2838 N N . PRO A 1 361 ? 9.832 24.673 -12.423 1.00 40.81 361 PRO A N 1
ATOM 2839 C CA . PRO A 1 361 ? 9.796 23.440 -13.193 1.00 40.81 361 PRO A CA 1
ATOM 2840 C C . PRO A 1 361 ? 11.091 23.325 -14.010 1.00 40.81 361 PRO A C 1
ATOM 2842 O O . PRO A 1 361 ? 11.225 23.935 -15.062 1.00 40.81 361 PRO A O 1
ATOM 2845 N N . VAL A 1 362 ? 12.042 22.539 -13.499 1.00 44.56 362 VAL A N 1
ATOM 2846 C CA . VAL A 1 362 ? 13.316 22.176 -14.146 1.00 44.56 362 VAL A CA 1
ATOM 2847 C C . VAL A 1 362 ? 14.178 23.392 -14.512 1.00 44.56 362 VAL A C 1
ATOM 2849 O O . VAL A 1 362 ? 14.298 23.760 -15.676 1.00 44.56 362 VAL A O 1
ATOM 2852 N N . LEU A 1 363 ? 14.847 23.980 -13.519 1.00 38.38 363 LEU A N 1
ATOM 2853 C CA . LEU A 1 363 ? 16.032 24.797 -13.791 1.00 38.38 363 LEU A CA 1
ATOM 2854 C C . LEU A 1 363 ? 17.252 23.875 -13.857 1.00 38.38 363 LEU A C 1
ATOM 2856 O O . LEU A 1 363 ? 17.522 23.120 -12.920 1.00 38.38 363 LEU A O 1
ATOM 2860 N N . HIS A 1 364 ? 17.985 23.931 -14.970 1.00 44.84 364 HIS A N 1
ATOM 2861 C CA . HIS A 1 364 ? 19.340 23.386 -15.040 1.00 44.84 364 HIS A CA 1
ATOM 2862 C C . HIS A 1 364 ? 20.220 24.092 -13.988 1.00 44.84 364 HIS A C 1
ATOM 2864 O O . HIS A 1 364 ? 20.004 25.270 -13.698 1.00 44.84 364 HIS A O 1
ATOM 2870 N N . GLU A 1 365 ? 21.212 23.391 -13.420 1.00 45.97 365 GLU A N 1
ATOM 2871 C CA . GLU A 1 365 ? 22.119 23.897 -12.363 1.00 45.97 365 GLU A CA 1
ATOM 2872 C C . GLU A 1 365 ? 22.688 25.304 -12.655 1.00 45.97 365 GLU A C 1
ATOM 2874 O O . GLU A 1 365 ? 22.889 26.104 -11.740 1.00 45.97 365 GLU A O 1
ATOM 2879 N N . ASP A 1 366 ? 22.842 25.650 -13.934 1.00 45.03 366 ASP A N 1
ATOM 2880 C CA . ASP A 1 366 ? 23.361 26.931 -14.417 1.00 45.03 366 ASP A CA 1
ATOM 2881 C C . ASP A 1 366 ? 22.428 28.138 -14.184 1.00 45.03 366 ASP A C 1
ATOM 2883 O O . ASP A 1 366 ? 22.884 29.284 -14.189 1.00 45.03 366 ASP A O 1
ATOM 2887 N N . GLU A 1 367 ? 21.128 27.926 -13.971 1.00 40.19 367 GLU A N 1
ATOM 2888 C CA . GLU A 1 367 ? 20.142 29.009 -13.814 1.00 40.19 367 GLU A CA 1
ATOM 2889 C C . GLU A 1 367 ? 19.886 29.377 -12.347 1.00 40.19 367 GLU A C 1
ATOM 2891 O O . GLU A 1 367 ? 19.528 30.517 -12.049 1.00 40.19 367 GLU A O 1
ATOM 2896 N N . ILE A 1 368 ? 20.175 28.466 -11.413 1.00 44.97 368 ILE A N 1
ATOM 2897 C CA . ILE A 1 368 ? 20.048 28.705 -9.966 1.00 44.97 368 ILE A CA 1
ATOM 2898 C C . ILE A 1 368 ? 21.093 29.727 -9.489 1.00 44.97 368 ILE A C 1
ATOM 2900 O O . ILE A 1 368 ? 20.801 30.566 -8.640 1.00 44.97 368 ILE A O 1
ATOM 2904 N N . SER A 1 369 ? 22.284 29.729 -10.098 1.00 48.16 369 SER A N 1
ATOM 2905 C CA . SER A 1 369 ? 23.347 30.710 -9.816 1.00 48.16 369 SER A CA 1
ATOM 2906 C C . SER A 1 369 ? 23.000 32.153 -10.215 1.00 48.16 369 SER A C 1
ATOM 2908 O O . SER A 1 369 ? 23.713 33.084 -9.842 1.00 48.16 369 SER A O 1
ATOM 2910 N N . LYS A 1 370 ? 21.909 32.351 -10.969 1.00 41.31 370 LYS A N 1
ATOM 2911 C CA . LYS A 1 370 ? 21.468 33.658 -11.475 1.00 41.31 370 LYS A CA 1
ATOM 2912 C C . LYS A 1 370 ? 20.314 34.262 -10.683 1.00 41.31 370 LYS A C 1
ATOM 2914 O O . LYS A 1 370 ? 19.894 35.369 -11.014 1.00 41.31 370 LYS A O 1
ATOM 2919 N N . ILE A 1 371 ? 19.796 33.572 -9.664 1.00 47.72 371 ILE A N 1
ATOM 2920 C CA . ILE A 1 371 ? 18.771 34.136 -8.782 1.00 47.72 371 ILE A CA 1
ATOM 2921 C C . ILE A 1 371 ? 19.449 35.234 -7.946 1.00 47.72 371 ILE A C 1
ATOM 2923 O O . ILE A 1 371 ? 20.363 34.924 -7.180 1.00 47.72 371 ILE A O 1
ATOM 2927 N N . PRO A 1 372 ? 19.070 36.515 -8.110 1.00 36.72 372 PRO A N 1
ATOM 2928 C CA . PRO A 1 372 ? 19.726 37.596 -7.399 1.00 36.72 372 PRO A CA 1
ATOM 2929 C C . PRO A 1 372 ? 19.445 37.486 -5.903 1.00 36.72 372 PRO A C 1
ATOM 2931 O O . PRO A 1 372 ? 18.316 37.228 -5.485 1.00 36.72 372 PRO A O 1
ATOM 2934 N N . ASP A 1 373 ? 20.489 37.716 -5.111 1.00 41.50 373 ASP A N 1
ATOM 2935 C CA . ASP A 1 373 ? 20.421 37.807 -3.657 1.00 41.50 373 ASP A CA 1
ATOM 2936 C C . ASP A 1 373 ? 19.559 39.029 -3.295 1.00 41.50 373 ASP A C 1
ATOM 2938 O O . ASP A 1 373 ? 20.036 40.165 -3.232 1.00 41.50 373 ASP A O 1
ATOM 2942 N N . THR A 1 374 ? 18.250 38.831 -3.137 1.00 38.75 374 THR A N 1
ATOM 2943 C CA . THR A 1 374 ? 17.354 39.880 -2.646 1.00 38.75 374 THR A CA 1
ATOM 2944 C C . THR A 1 374 ? 17.623 40.060 -1.156 1.00 38.75 374 THR A C 1
ATOM 2946 O O . THR A 1 374 ? 17.136 39.280 -0.329 1.00 38.75 374 THR A O 1
ATOM 2949 N N . ARG A 1 375 ? 18.468 41.048 -0.846 1.00 35.72 375 ARG A N 1
ATOM 2950 C CA . ARG A 1 375 ? 18.601 41.655 0.481 1.00 35.72 375 ARG A CA 1
ATOM 2951 C C . ARG A 1 375 ? 17.418 42.551 0.796 1.00 35.72 375 ARG A C 1
ATOM 2953 O O . ARG A 1 375 ? 16.968 43.259 -0.132 1.00 35.72 375 ARG A O 1
#

pLDDT: mean 73.73, std 19.0, range [35.22, 96.94]

Sequence (375 aa):
MASRRRAARTAQMGAFADLLASFAVRGNITGYLTSSIDGLESRIMPNLEDRIFRLNGDNRKLLCGRNRCLGIEPGDSTLYDEALLGAPTTVQTTGHLSVYCHDCRSKWIKTAISKRRYGDKTLVLRPAVQFELDAEYWKDEVKSKMLPRAELSQLLLIVENPIKPRSLIDNVVSDLADAVHKMSGAVIYVSPDLTKGKATYTHIDAQLQTTAADLALGVMEAHHRLDNPRNQLGDEEYVGPDFWFDVIRNQLVGTSHEEDEDVVGEICERCSMSVPEYLVQCRACKSCFCHRRVGYNDSWDGDLDSGDGSMPQDRPPDDDPFPFHTACIAFDLYSSSGRRPRLEEAKRNFLCYEYGKNNFPVLHEDEISKIPDTR

Secondary structure (DSSP, 8-state):
-HHHHHHHHTPPP-HHHHHHHHHHHTT--S-EEE---S-THHHH-GGGGGGEEETTEEEEEEEESSTT---B-HHHHHHHHHHHH----S---SS----B-HHHHHT----HHHHHH--GGGGBEEEEE-SS--HHHIIIIIHHHHHHHHTT-SEEEEES----TTSHHHHHHHHHHHHHHHTT-EEEEEESS---SS---TT-SEEEES-HHHHHHHHHHHHHHHH-GGGGTTS----SHHHHHHHHHS--------------S--BTTT----GGGEEE-TTT--EEE-------TT-------S-----S-PPPTT----TTSS--HHHHH-TTS----HHHHHHH---HHHHHHH-TT--HHHHTTS----

Foldseek 3Di:
DLVVLVCLLPPDDALLLVLLLVCLVVVVDLAAEDCDQSCNNCVSRVVCPVRYHHQQFHSLFKDFLDPPDPGGHNVCSVVVSDQQVDDPDDDPDVDRRFDFDPVCVVVDDPDPVSVVPDDSNSRTIDGRGHPDGDLVCLPPPCCVSQLVSLLVHQEAEAAADDDAPPDSVLVSLQSSLVSNVVVVHAYEYEHLDDPDDPPPSPSHPYYHNDHSNVVSVVVVVVVVCVVCVVVVVPDPDDPDVCNVVVVVVVPVVPPPPVPPPRLPAAAASGLRDGDRLQWAAAPPPRHIAGQDDDPDDPPCPPDPPPPPPDDPPDDPPPPPPDPRVRGDHQQCVAPPVNDRDDSVVRNVHPHGVVCCVVVPPDDDPVVVVVPDPDD